Protein AF-A0A358SA10-F1 (afdb_monomer)

Solvent-accessible surface area (backbone atoms only — not comparable to full-atom values): 10968 Å² total; per-residue (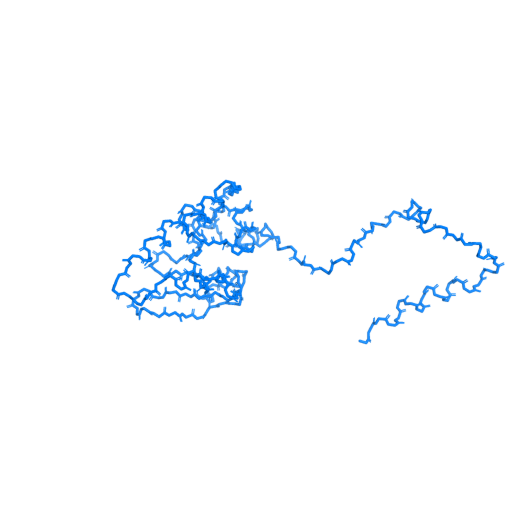Å²): 144,81,75,72,62,70,66,50,66,59,50,68,72,60,72,80,61,98,63,86,82,68,88,73,64,83,67,67,62,57,76,77,42,95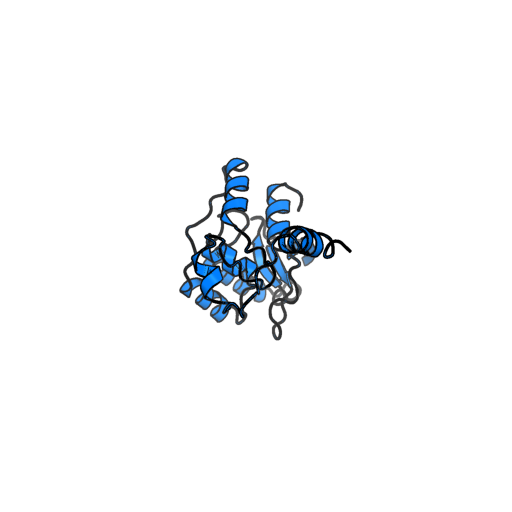,63,80,83,74,75,88,64,79,88,69,78,74,80,58,58,68,60,56,49,51,54,48,42,75,77,35,86,77,58,47,70,33,70,50,44,50,73,65,52,55,52,51,35,25,64,74,71,73,40,71,73,57,66,69,61,47,53,43,26,50,67,24,28,15,22,87,59,49,40,43,26,61,66,50,32,44,54,49,46,63,51,51,54,66,52,80,94,52,77,80,46,68,45,44,49,46,48,28,32,76,84,80,68,34,34,31,20,32,44,33,41,94,86,75,27,65,75,55,58,39,27,29,35,38,39,70,90,78,69,42,79,42,84,74,25,72,26,69,66,52,38,54,54,31,46,79,65,72,72,101

Radius of gyration: 24.06 Å; Cα contacts (8 Å, |Δi|>4): 223; chains: 1; bounding box: 41×67×57 Å

Structure (mmCIF, N/CA/C/O backbone):
data_AF-A0A358SA10-F1
#
_entry.id   AF-A0A358SA10-F1
#
loop_
_atom_site.group_PDB
_atom_site.id
_atom_site.type_symbol
_atom_site.label_atom_id
_atom_site.label_alt_id
_atom_site.label_comp_id
_atom_site.label_asym_id
_atom_site.label_entity_id
_atom_site.label_seq_id
_atom_site.pdbx_PDB_ins_code
_atom_site.Cartn_x
_atom_site.Cartn_y
_atom_site.Cartn_z
_atom_site.occupancy
_atom_site.B_iso_or_equiv
_atom_site.auth_seq_id
_atom_site.auth_comp_id
_atom_site.auth_asym_id
_atom_site.auth_atom_id
_atom_site.pdbx_PDB_model_num
ATOM 1 N N . MET A 1 1 ? -1.238 -39.639 2.908 1.00 49.22 1 MET A N 1
ATOM 2 C CA . MET A 1 1 ? -0.996 -41.043 3.312 1.00 49.22 1 MET A CA 1
ATOM 3 C C . MET A 1 1 ? 0.361 -41.170 4.017 1.00 49.22 1 MET A C 1
ATOM 5 O O . MET A 1 1 ? 1.199 -41.955 3.605 1.00 49.22 1 MET A O 1
ATOM 9 N N . LEU A 1 2 ? 0.584 -40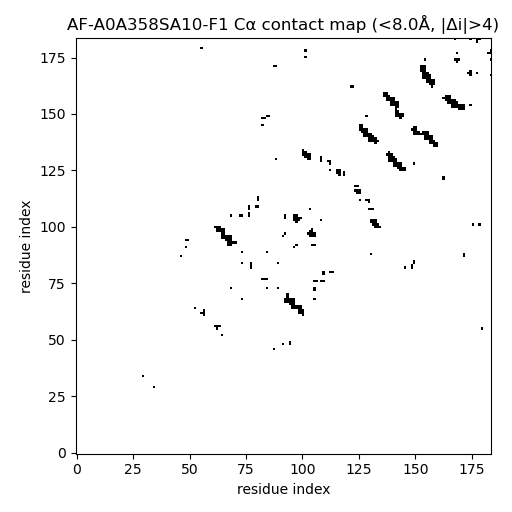.371 5.072 1.00 36.84 2 LEU A N 1
ATOM 10 C CA . LEU A 1 2 ? 1.823 -40.366 5.871 1.00 36.84 2 LEU A CA 1
ATOM 11 C C . LEU A 1 2 ? 1.536 -40.130 7.375 1.00 36.84 2 LEU A C 1
ATOM 13 O O . LEU A 1 2 ? 2.407 -39.706 8.119 1.00 36.84 2 LEU A O 1
ATOM 17 N N . ILE A 1 3 ? 0.298 -40.393 7.819 1.00 35.62 3 ILE A N 1
ATOM 18 C CA . ILE A 1 3 ? -0.155 -40.217 9.217 1.00 35.62 3 ILE A CA 1
ATOM 19 C C . ILE A 1 3 ? -0.130 -41.555 9.993 1.00 35.62 3 ILE A C 1
ATOM 21 O O . ILE A 1 3 ? -0.227 -41.573 11.214 1.00 35.62 3 ILE A O 1
ATOM 25 N N . CYS A 1 4 ? 0.097 -42.694 9.329 1.00 37.91 4 CYS A N 1
ATOM 26 C CA . CYS A 1 4 ? 0.074 -44.003 9.996 1.00 37.91 4 CYS A CA 1
ATOM 27 C C . CYS A 1 4 ? 1.407 -44.471 10.608 1.00 37.91 4 CYS A C 1
ATOM 29 O O . CYS A 1 4 ? 1.385 -45.466 11.322 1.00 37.91 4 CYS A O 1
ATOM 31 N N . LEU A 1 5 ? 2.550 -43.802 10.393 1.00 34.28 5 LEU A N 1
ATOM 32 C CA . LEU A 1 5 ? 3.829 -44.291 10.948 1.00 34.28 5 LEU A CA 1
ATOM 33 C C . LEU A 1 5 ? 4.121 -43.830 12.388 1.00 34.28 5 LEU A C 1
ATOM 35 O O . LEU A 1 5 ? 4.689 -44.603 13.157 1.00 34.28 5 LEU A O 1
ATOM 39 N N . LEU A 1 6 ? 3.692 -42.633 12.807 1.00 39.53 6 LEU A N 1
ATOM 40 C CA . LEU A 1 6 ? 3.970 -42.153 14.172 1.00 39.53 6 LEU A CA 1
ATOM 41 C C . LEU A 1 6 ? 3.135 -42.859 15.255 1.00 39.53 6 LEU A C 1
ATOM 43 O O . LEU A 1 6 ? 3.607 -43.015 16.378 1.00 39.53 6 LEU A O 1
ATOM 47 N N . ALA A 1 7 ? 1.940 -43.354 14.919 1.00 40.78 7 ALA A N 1
ATOM 48 C CA . ALA A 1 7 ? 1.105 -44.110 15.857 1.00 40.78 7 ALA A CA 1
ATOM 49 C C . ALA A 1 7 ? 1.665 -45.515 16.167 1.00 40.78 7 ALA A C 1
ATOM 51 O O . ALA A 1 7 ? 1.416 -46.054 17.242 1.00 40.78 7 ALA A O 1
ATOM 52 N N . ILE A 1 8 ? 2.452 -46.101 15.257 1.00 39.62 8 ILE A N 1
ATOM 53 C CA . ILE A 1 8 ? 3.004 -47.456 15.419 1.00 39.62 8 ILE A CA 1
ATOM 54 C C . ILE A 1 8 ? 4.252 -47.438 16.318 1.00 39.62 8 ILE A C 1
ATOM 56 O O . ILE A 1 8 ? 4.395 -48.301 17.182 1.00 39.62 8 ILE A O 1
ATOM 60 N N . MET A 1 9 ? 5.103 -46.409 16.212 1.00 37.81 9 MET A N 1
ATOM 61 C CA . MET A 1 9 ? 6.344 -46.321 17.005 1.00 37.81 9 MET A CA 1
ATOM 62 C C . MET A 1 9 ? 6.118 -46.079 18.505 1.00 37.81 9 MET A C 1
ATOM 64 O O . MET A 1 9 ? 6.978 -46.416 19.319 1.00 37.81 9 MET A O 1
ATOM 68 N N . VAL A 1 10 ? 4.972 -45.509 18.889 1.00 45.28 10 VAL A N 1
ATOM 69 C CA . VAL A 1 10 ? 4.607 -45.340 20.305 1.00 45.28 10 VAL A CA 1
ATOM 70 C C . VAL A 1 10 ? 4.045 -46.643 20.882 1.00 45.28 10 VAL A C 1
ATOM 72 O O . VAL A 1 10 ? 4.263 -46.936 22.055 1.00 45.28 10 VAL A O 1
ATOM 75 N N . ASN A 1 11 ? 3.394 -47.468 20.057 1.00 42.06 11 ASN A N 1
ATOM 76 C CA . ASN A 1 11 ? 2.745 -48.689 20.525 1.00 42.06 11 ASN A CA 1
ATOM 77 C C . ASN A 1 11 ? 3.740 -49.843 20.761 1.00 42.06 11 ASN A C 1
ATOM 79 O O . ASN A 1 11 ? 3.615 -50.562 21.746 1.00 42.06 11 ASN A O 1
ATOM 83 N N . GLU A 1 12 ? 4.788 -49.989 19.941 1.00 37.44 12 GLU A N 1
ATOM 84 C CA . GLU A 1 12 ? 5.791 -51.056 20.146 1.00 37.44 12 GLU A CA 1
ATOM 85 C C . GLU A 1 12 ? 6.615 -50.880 21.430 1.00 37.44 12 GLU A C 1
ATOM 87 O O . GLU A 1 12 ? 7.050 -51.860 22.034 1.00 37.44 12 GLU A O 1
ATOM 92 N N . LYS A 1 13 ? 6.803 -49.639 21.895 1.00 42.34 13 LYS A N 1
ATOM 93 C CA . LYS A 1 13 ? 7.590 -49.363 23.105 1.00 42.34 13 LYS A CA 1
ATOM 94 C C . LYS A 1 13 ? 6.795 -49.544 24.404 1.00 42.34 13 LYS A C 1
ATOM 96 O O . LYS A 1 13 ? 7.404 -49.686 25.459 1.00 42.34 13 LYS A O 1
ATOM 101 N N . LEU A 1 14 ? 5.461 -49.558 24.326 1.00 42.78 14 LEU A N 1
ATOM 102 C CA . LEU A 1 14 ? 4.556 -49.670 25.476 1.00 42.78 14 LEU A CA 1
ATOM 103 C C . LEU A 1 14 ? 4.046 -51.102 25.726 1.00 42.78 14 LEU A C 1
ATOM 105 O O . LEU A 1 14 ? 3.505 -51.366 26.793 1.00 42.78 14 LEU A O 1
ATOM 109 N N . ILE A 1 15 ? 4.256 -52.041 24.795 1.00 41.69 15 ILE A N 1
ATOM 110 C CA . ILE A 1 15 ? 3.801 -53.440 24.933 1.00 41.69 15 ILE A CA 1
ATOM 111 C C . ILE A 1 15 ? 4.741 -54.299 25.811 1.00 41.69 15 ILE A C 1
ATOM 113 O O . ILE A 1 15 ? 4.336 -55.354 26.289 1.00 41.69 15 ILE A O 1
ATOM 117 N N . ASN A 1 16 ? 5.971 -53.854 26.095 1.00 43.09 16 ASN A N 1
ATOM 118 C CA . ASN A 1 16 ? 6.971 -54.682 26.790 1.00 43.09 16 ASN A CA 1
ATOM 119 C C . ASN A 1 16 ? 7.036 -54.543 28.321 1.00 43.09 16 ASN A C 1
ATOM 121 O O . ASN A 1 16 ? 7.838 -55.245 28.933 1.00 43.09 16 ASN A O 1
ATOM 125 N N . ASP A 1 17 ? 6.214 -53.706 28.958 1.00 40.16 17 ASP A N 1
ATOM 126 C CA . ASP A 1 17 ? 6.240 -53.546 30.419 1.00 40.16 17 ASP A CA 1
ATOM 127 C C . ASP A 1 17 ? 4.837 -53.797 31.006 1.00 40.16 17 ASP A C 1
ATOM 129 O O . ASP A 1 17 ? 3.985 -52.915 31.070 1.00 40.16 17 ASP A O 1
ATOM 133 N N . ASN A 1 18 ? 4.588 -55.053 31.402 1.00 41.00 18 ASN A N 1
ATOM 134 C CA . ASN A 1 18 ? 3.360 -55.543 32.045 1.00 41.00 18 ASN A CA 1
ATOM 135 C C . ASN A 1 18 ? 3.149 -54.910 33.434 1.00 41.00 18 ASN A C 1
ATOM 137 O O . ASN A 1 18 ? 3.347 -55.555 34.46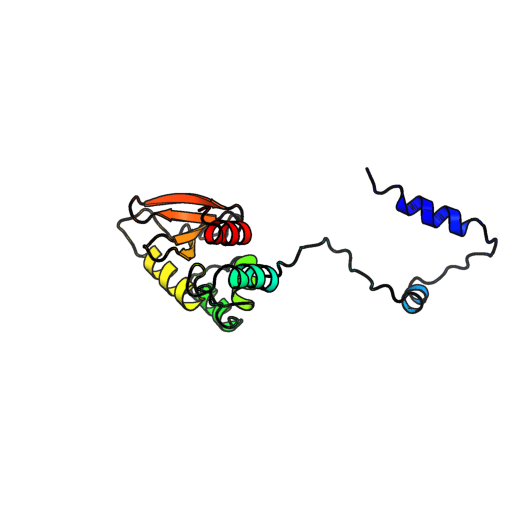6 1.00 41.00 18 ASN A O 1
ATOM 141 N N . ARG A 1 19 ? 2.725 -53.647 33.487 1.00 40.19 19 ARG A N 1
ATOM 142 C CA . ARG A 1 19 ? 2.180 -53.036 34.704 1.00 40.19 19 ARG A CA 1
ATOM 143 C C . ARG A 1 19 ? 0.856 -52.360 34.389 1.00 40.19 19 ARG A C 1
ATOM 145 O O . ARG A 1 19 ? 0.766 -51.546 33.479 1.00 40.19 19 ARG A O 1
ATOM 152 N N . GLU A 1 20 ? -0.168 -52.762 35.140 1.00 38.53 20 GLU A N 1
ATOM 153 C CA . GLU A 1 20 ? -1.545 -52.279 35.057 1.00 38.53 20 GLU A CA 1
ATOM 154 C C . GLU A 1 20 ? -1.596 -50.758 34.878 1.00 38.53 20 GLU A C 1
ATOM 156 O O . GLU A 1 20 ? -1.211 -49.994 35.767 1.00 38.53 20 GLU A O 1
ATOM 161 N N . ILE A 1 21 ? -2.092 -50.313 33.723 1.00 40.50 21 ILE A N 1
ATOM 162 C CA . ILE A 1 21 ? -2.342 -48.898 33.465 1.00 40.50 21 ILE A CA 1
ATOM 163 C C . ILE A 1 21 ? -3.604 -48.530 34.246 1.00 40.50 21 ILE A C 1
ATOM 165 O O . ILE A 1 21 ? -4.724 -48.618 33.742 1.00 40.50 21 ILE A O 1
ATOM 169 N N . LYS A 1 22 ? -3.431 -48.145 35.514 1.00 40.62 22 LYS A N 1
ATOM 170 C CA . LYS A 1 22 ? -4.447 -47.362 36.218 1.00 40.62 22 LYS A CA 1
ATOM 171 C C . LYS A 1 22 ? -4.649 -46.077 35.429 1.00 40.62 22 LYS A C 1
ATOM 173 O O . LYS A 1 22 ? -3.686 -45.472 34.979 1.00 40.62 22 LYS A O 1
ATOM 178 N N . GLN A 1 23 ? -5.908 -45.721 35.226 1.00 39.16 23 GLN A N 1
ATOM 179 C CA . GLN A 1 23 ? -6.353 -44.542 34.499 1.00 39.16 23 GLN A CA 1
ATOM 180 C C . GLN A 1 23 ? -5.546 -43.305 34.920 1.00 39.16 23 GLN A C 1
ATOM 182 O O . GLN A 1 23 ? -5.729 -42.785 36.016 1.00 39.16 23 GLN A O 1
ATOM 187 N N . PHE A 1 24 ? -4.606 -42.891 34.069 1.00 39.62 24 PHE A N 1
ATOM 188 C CA . PHE A 1 24 ? -3.775 -41.717 34.301 1.00 39.62 24 PHE A CA 1
ATOM 189 C C . PHE A 1 24 ? -4.557 -40.481 33.864 1.00 39.62 24 PHE A C 1
ATOM 191 O O . PHE A 1 24 ? -4.951 -40.365 32.700 1.00 39.62 24 PHE A O 1
ATOM 198 N N . ASP A 1 25 ? -4.791 -39.565 34.802 1.00 40.31 25 ASP A N 1
ATOM 199 C CA . ASP A 1 25 ? -5.402 -38.278 34.506 1.00 40.31 25 ASP A CA 1
ATOM 200 C C . ASP A 1 25 ? -4.475 -37.460 33.602 1.00 40.31 25 ASP A C 1
ATOM 202 O O . ASP A 1 25 ? -3.290 -37.258 33.874 1.00 40.31 25 ASP A O 1
ATOM 206 N N . LYS A 1 26 ? -5.044 -36.971 32.496 1.00 42.66 26 LYS A N 1
ATOM 207 C CA . LYS A 1 26 ? -4.357 -36.295 31.380 1.00 42.66 26 LYS A CA 1
ATOM 208 C C . LYS A 1 26 ? -3.514 -35.079 31.804 1.00 42.66 26 LYS A C 1
ATOM 210 O O . LYS A 1 26 ? -2.667 -34.636 31.034 1.00 42.66 26 LYS A O 1
ATOM 215 N N . PHE A 1 27 ? -3.741 -34.543 33.003 1.00 36.97 27 PHE A N 1
ATOM 216 C CA . PHE A 1 27 ? -3.054 -33.367 33.531 1.00 36.97 27 PHE A CA 1
ATOM 217 C C . PHE A 1 27 ? -1.679 -33.668 34.150 1.00 36.97 27 PHE A C 1
ATOM 219 O O . PHE A 1 27 ? -0.777 -32.851 33.986 1.00 36.97 27 PHE A O 1
ATOM 226 N N . GLU A 1 28 ? -1.458 -34.830 34.777 1.00 35.91 28 GLU A N 1
ATOM 227 C CA . GLU A 1 28 ? -0.170 -35.116 35.445 1.00 35.91 28 GLU A CA 1
ATOM 228 C C . GLU A 1 28 ? 0.976 -35.404 34.459 1.00 35.91 28 GLU A C 1
ATOM 230 O O . GLU A 1 28 ? 2.142 -35.152 34.763 1.00 35.91 28 GLU A O 1
ATOM 235 N N . PHE A 1 29 ? 0.674 -35.861 33.238 1.00 37.66 29 PHE A N 1
ATOM 236 C CA . PHE A 1 29 ? 1.706 -36.120 32.223 1.00 37.66 29 PHE A CA 1
ATOM 237 C C . PHE A 1 29 ? 2.273 -34.831 31.600 1.00 37.66 29 PHE A C 1
ATOM 239 O O . PHE A 1 29 ? 3.395 -34.818 31.089 1.00 37.66 29 PHE A O 1
ATOM 246 N N . ILE A 1 30 ? 1.511 -33.733 31.655 1.00 39.59 30 ILE A N 1
ATOM 247 C CA . ILE A 1 30 ? 1.883 -32.450 31.047 1.00 39.59 30 ILE A CA 1
ATOM 248 C C . ILE A 1 30 ? 2.986 -31.752 31.860 1.00 39.59 30 ILE A C 1
ATOM 250 O O . ILE A 1 30 ? 3.827 -31.079 31.271 1.00 39.59 30 ILE A O 1
ATOM 254 N N . GLU A 1 31 ? 3.068 -31.956 33.180 1.00 40.19 31 GLU A N 1
ATOM 255 C CA . GLU A 1 31 ? 4.124 -31.328 33.994 1.00 40.19 31 GLU A CA 1
ATOM 256 C C . GLU A 1 31 ? 5.483 -32.045 33.927 1.00 40.19 31 GLU A C 1
ATOM 258 O O . GLU A 1 31 ? 6.523 -31.403 34.089 1.00 40.19 31 GLU A O 1
ATOM 263 N N . GLN A 1 32 ? 5.523 -33.354 33.649 1.00 40.25 32 GLN A N 1
ATOM 264 C CA . GLN A 1 32 ? 6.794 -34.096 33.586 1.00 40.25 32 GLN A CA 1
ATOM 265 C C . GLN A 1 32 ? 7.481 -34.032 32.220 1.00 40.25 32 GLN A C 1
ATOM 267 O O . GLN A 1 32 ? 8.696 -34.219 32.121 1.00 40.25 32 GLN A O 1
ATOM 272 N N . CYS A 1 33 ? 6.741 -33.714 31.162 1.00 37.66 33 CYS A N 1
ATOM 273 C CA . CYS A 1 33 ? 7.302 -33.488 29.842 1.00 37.66 33 CYS A CA 1
ATOM 274 C C . CYS A 1 33 ? 7.401 -31.982 29.590 1.00 37.66 33 CYS A C 1
ATOM 276 O O . CYS A 1 33 ? 6.407 -31.332 29.296 1.00 37.66 33 CYS A O 1
ATOM 278 N N . LYS A 1 34 ? 8.621 -31.425 29.607 1.00 41.91 34 LYS A N 1
ATOM 279 C CA . LYS A 1 34 ? 8.937 -30.060 29.124 1.00 41.91 34 LYS A CA 1
ATOM 280 C C . LYS A 1 34 ? 8.723 -29.892 27.604 1.00 41.91 34 LYS A C 1
ATOM 282 O O . LYS A 1 34 ? 9.503 -29.223 26.930 1.00 41.91 34 LYS A O 1
ATOM 287 N N . CYS A 1 35 ? 7.704 -30.522 27.032 1.00 37.53 35 CYS A N 1
ATOM 288 C CA . CYS A 1 35 ? 7.303 -30.328 25.652 1.00 37.53 35 CYS A CA 1
ATOM 289 C C . CYS A 1 35 ? 6.210 -29.265 25.647 1.00 37.53 35 CYS A C 1
ATOM 291 O O . CYS A 1 35 ? 5.139 -29.468 26.214 1.00 37.53 35 CYS A O 1
ATOM 293 N N . LYS A 1 36 ? 6.507 -28.116 25.030 1.00 37.94 36 LYS A N 1
ATOM 294 C CA . LYS A 1 36 ? 5.518 -27.076 24.737 1.00 37.94 36 LYS A CA 1
ATOM 295 C C . LYS A 1 36 ? 4.287 -27.750 24.131 1.00 37.94 36 LYS A C 1
ATOM 297 O O . LYS A 1 36 ? 4.408 -28.418 23.107 1.00 37.94 36 LYS A O 1
ATOM 302 N N . VAL A 1 37 ? 3.130 -27.586 24.763 1.00 35.25 37 VAL A N 1
ATOM 303 C CA . VAL A 1 37 ? 1.848 -27.890 24.130 1.00 35.25 37 VAL A CA 1
ATOM 304 C C . VAL A 1 37 ? 1.722 -26.902 22.977 1.00 35.25 37 VAL A C 1
ATOM 306 O O . VAL A 1 37 ? 1.466 -25.720 23.187 1.00 35.25 37 VAL A O 1
ATOM 309 N N . ILE A 1 38 ? 2.032 -27.371 21.773 1.00 34.34 38 ILE A N 1
ATOM 310 C CA . ILE A 1 38 ? 1.769 -26.644 20.538 1.00 34.34 38 ILE A CA 1
ATOM 311 C C . ILE A 1 38 ? 0.262 -26.783 20.337 1.00 34.34 38 ILE A C 1
ATOM 313 O O . ILE A 1 38 ? -0.241 -27.895 20.169 1.00 34.34 38 ILE A O 1
ATOM 317 N N . ASP A 1 39 ? -0.459 -25.676 20.477 1.00 35.59 39 ASP A N 1
ATOM 318 C CA . ASP A 1 39 ? -1.889 -25.616 20.203 1.00 35.59 39 ASP A CA 1
ATOM 319 C C . ASP A 1 39 ? -2.090 -25.916 18.711 1.00 35.59 39 ASP A C 1
ATOM 321 O O . ASP A 1 39 ? -1.674 -25.144 17.851 1.00 35.59 39 ASP A O 1
ATOM 325 N N . ILE A 1 40 ? -2.661 -27.080 18.394 1.00 36.12 40 ILE A N 1
ATOM 326 C CA . ILE A 1 40 ? -2.968 -27.490 17.019 1.00 36.12 40 ILE A CA 1
ATOM 327 C C . ILE A 1 40 ? -4.288 -26.816 16.624 1.00 36.12 40 ILE A C 1
ATOM 329 O O . ILE A 1 40 ? -5.333 -27.453 16.492 1.00 36.12 40 ILE A O 1
ATOM 333 N N . LYS A 1 41 ? -4.240 -25.498 16.442 1.00 37.94 41 LYS A N 1
ATOM 334 C CA . LYS A 1 41 ? -5.094 -24.796 15.485 1.00 37.94 41 LYS A CA 1
ATOM 335 C C . LYS A 1 41 ? -4.183 -24.452 14.320 1.00 37.94 41 LYS A C 1
ATOM 337 O O . LYS A 1 41 ? -3.143 -23.850 14.540 1.00 37.94 41 LYS A O 1
ATOM 342 N N . GLY A 1 42 ? -4.547 -24.958 13.141 1.00 33.66 42 GLY A N 1
ATOM 343 C CA . GLY A 1 42 ? -3.687 -25.078 11.964 1.00 33.66 42 GLY A CA 1
ATOM 344 C C . GLY A 1 42 ? -2.744 -23.903 11.755 1.00 33.66 42 GLY A C 1
ATOM 345 O O . GLY A 1 42 ? -3.165 -22.756 11.867 1.00 33.66 42 GLY A O 1
ATOM 346 N N . ASP A 1 43 ? -1.492 -24.235 11.455 1.00 35.72 43 ASP A N 1
ATOM 347 C CA . ASP A 1 43 ? -0.398 -23.311 11.192 1.00 35.72 43 ASP A CA 1
ATOM 348 C C . ASP A 1 43 ? -0.816 -22.235 10.172 1.00 35.72 43 ASP A C 1
ATOM 350 O O . ASP A 1 43 ? -0.651 -22.402 8.963 1.00 35.72 43 ASP A O 1
ATOM 354 N N . SER A 1 44 ? -1.356 -21.107 10.643 1.00 41.50 44 SER A N 1
ATOM 355 C CA . SER A 1 44 ? -1.220 -19.857 9.915 1.00 41.50 44 SER A CA 1
ATOM 356 C C . SER A 1 44 ? 0.224 -19.449 10.141 1.00 41.50 44 SER A C 1
ATOM 358 O O . SER A 1 44 ? 0.596 -19.065 11.251 1.00 41.50 44 SER A O 1
ATOM 360 N N . TYR A 1 45 ? 1.058 -19.607 9.117 1.00 50.53 45 TYR A N 1
ATOM 361 C CA . TYR A 1 45 ? 2.346 -18.932 9.062 1.00 50.53 45 TYR A CA 1
ATOM 362 C C . TYR A 1 45 ? 2.057 -17.440 9.278 1.00 50.53 45 TYR A C 1
ATOM 364 O O . TYR A 1 45 ? 1.590 -16.767 8.365 1.00 50.53 45 TYR A O 1
ATOM 372 N N . MET A 1 46 ? 2.230 -16.948 10.507 1.00 54.34 46 MET A N 1
ATOM 373 C CA . MET A 1 46 ? 2.243 -15.513 10.764 1.00 54.34 46 MET A CA 1
ATOM 374 C C . MET A 1 46 ? 3.435 -15.001 9.967 1.00 54.34 46 MET A C 1
ATOM 376 O O . MET A 1 46 ? 4.561 -15.458 10.193 1.00 54.34 46 MET A O 1
ATOM 380 N N . MET A 1 47 ? 3.173 -14.167 8.964 1.00 67.19 47 MET A N 1
ATOM 381 C CA . MET A 1 47 ? 4.237 -13.638 8.132 1.00 67.19 47 MET A CA 1
ATOM 382 C C . MET A 1 47 ? 5.143 -12.795 9.015 1.00 67.19 47 MET A C 1
ATOM 384 O O . MET A 1 47 ? 4.692 -11.843 9.641 1.00 67.19 47 MET A O 1
ATOM 388 N N . ASP A 1 48 ? 6.423 -13.143 9.074 1.00 84.94 48 ASP A N 1
ATOM 389 C CA . ASP A 1 48 ? 7.394 -12.319 9.780 1.00 84.94 48 ASP A CA 1
ATOM 390 C C . ASP A 1 48 ? 7.954 -11.287 8.794 1.00 84.94 48 ASP A C 1
ATOM 392 O O . ASP A 1 48 ? 8.945 -11.533 8.091 1.00 84.94 48 ASP A O 1
ATOM 396 N N . TRP A 1 49 ? 7.294 -10.128 8.714 1.00 91.62 49 TRP A N 1
ATOM 397 C CA . TRP A 1 49 ? 7.727 -9.032 7.846 1.00 91.62 49 TRP A CA 1
ATOM 398 C C . TRP A 1 49 ? 9.145 -8.565 8.180 1.00 91.62 49 TRP A C 1
ATOM 400 O O . TRP A 1 49 ? 9.874 -8.142 7.278 1.00 91.62 49 TRP A O 1
ATOM 410 N N . HIS A 1 50 ? 9.603 -8.721 9.429 1.00 88.00 50 HIS A N 1
ATOM 411 C CA . HIS A 1 50 ? 10.978 -8.401 9.800 1.00 88.00 50 HIS A CA 1
ATOM 412 C C . HIS A 1 50 ? 12.003 -9.323 9.139 1.00 88.00 50 HIS A C 1
ATOM 414 O O . HIS A 1 50 ? 13.115 -8.871 8.861 1.00 88.00 50 HIS A O 1
ATOM 420 N N . VAL A 1 51 ? 11.683 -10.596 8.886 1.00 91.25 51 VAL A N 1
ATOM 421 C CA . VAL A 1 51 ? 12.584 -11.503 8.152 1.00 91.25 51 VAL A CA 1
ATOM 422 C C . VAL A 1 51 ? 12.709 -11.056 6.700 1.00 91.25 51 VAL A C 1
ATOM 424 O O . VAL A 1 51 ? 13.830 -10.891 6.213 1.00 91.25 51 VAL A O 1
ATOM 427 N N . ILE A 1 52 ? 11.578 -10.786 6.042 1.00 91.94 52 ILE A N 1
ATOM 428 C CA . ILE A 1 52 ? 11.539 -10.342 4.643 1.00 91.94 52 ILE A CA 1
ATOM 429 C C . ILE A 1 52 ? 12.295 -9.020 4.487 1.00 91.94 52 ILE A C 1
ATOM 431 O O . ILE A 1 52 ? 13.236 -8.928 3.700 1.00 91.94 52 ILE A O 1
ATOM 435 N N . TYR A 1 53 ? 11.961 -8.003 5.285 1.00 93.06 53 TYR A N 1
ATOM 436 C CA . TYR A 1 53 ? 12.596 -6.692 5.157 1.00 93.06 53 TYR A CA 1
ATOM 437 C C . TYR A 1 53 ? 14.058 -6.681 5.601 1.00 93.06 53 TYR A C 1
ATOM 439 O O . TYR A 1 53 ? 14.842 -5.895 5.072 1.00 93.06 53 TYR A O 1
ATOM 447 N N . ARG A 1 54 ? 14.486 -7.571 6.503 1.00 92.56 54 ARG A N 1
ATOM 448 C CA . ARG A 1 54 ? 15.915 -7.748 6.809 1.00 92.56 54 ARG A CA 1
ATOM 449 C C . ARG A 1 54 ? 16.684 -8.279 5.605 1.00 92.56 54 ARG A C 1
ATOM 451 O O . ARG A 1 54 ? 17.783 -7.804 5.333 1.00 92.56 54 ARG A O 1
ATOM 458 N N . GLU A 1 55 ? 16.120 -9.245 4.884 1.00 93.94 55 GLU A N 1
ATOM 459 C CA . GLU A 1 55 ? 16.727 -9.736 3.648 1.00 93.94 55 GLU A CA 1
ATOM 460 C C . GL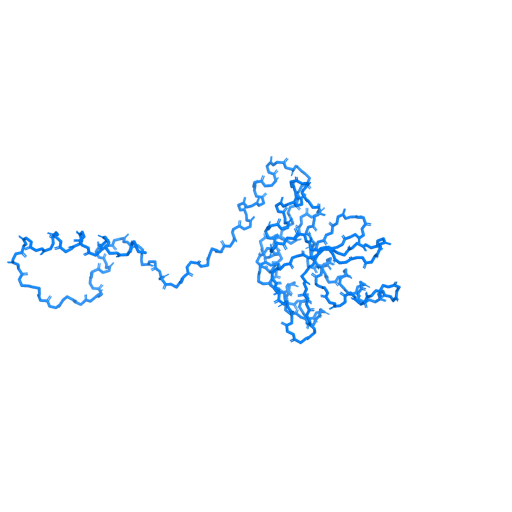U A 1 55 ? 16.788 -8.622 2.595 1.00 93.94 55 GLU A C 1
ATOM 462 O O . GLU A 1 55 ? 17.857 -8.351 2.045 1.00 93.94 55 GLU A O 1
ATOM 467 N N . LEU A 1 56 ? 15.676 -7.922 2.370 1.00 94.12 56 LEU A N 1
ATOM 468 C CA . LEU A 1 56 ? 15.585 -6.854 1.376 1.00 94.12 56 LEU A CA 1
ATOM 469 C C . LEU A 1 56 ? 16.551 -5.701 1.674 1.00 94.12 56 LEU A C 1
ATOM 471 O O . LEU A 1 56 ? 17.331 -5.313 0.810 1.00 94.12 56 LEU A O 1
ATOM 475 N N . THR A 1 57 ? 16.581 -5.200 2.909 1.00 94.19 57 THR A N 1
ATOM 476 C CA . THR A 1 57 ? 17.491 -4.113 3.321 1.00 94.19 57 THR A CA 1
ATOM 477 C C . THR A 1 57 ? 18.968 -4.514 3.274 1.00 94.19 57 THR A C 1
ATOM 479 O O . THR A 1 57 ? 19.827 -3.650 3.101 1.00 94.19 57 THR A O 1
ATOM 482 N N . SER A 1 58 ? 19.290 -5.813 3.361 1.00 94.88 58 SER A N 1
ATOM 483 C CA . SER A 1 58 ? 20.662 -6.302 3.156 1.00 94.88 58 SER A CA 1
ATOM 484 C C . SER A 1 58 ? 21.115 -6.247 1.691 1.00 94.88 58 SER A C 1
ATOM 486 O O . SER A 1 58 ? 22.309 -6.112 1.425 1.00 94.88 58 SER A O 1
ATOM 488 N N . LYS A 1 59 ? 20.167 -6.327 0.748 1.00 95.38 59 LYS A N 1
ATOM 489 C CA . LYS A 1 59 ? 20.400 -6.294 -0.705 1.00 95.38 59 LYS A CA 1
ATOM 490 C C . LYS A 1 59 ? 20.238 -4.891 -1.296 1.00 95.38 59 LYS A C 1
ATOM 492 O O . LYS A 1 59 ? 20.954 -4.531 -2.227 1.00 95.38 59 LYS A O 1
ATOM 497 N N . HIS A 1 60 ? 19.335 -4.089 -0.735 1.00 93.50 60 HIS A N 1
ATOM 498 C CA . HIS A 1 60 ? 18.921 -2.793 -1.265 1.00 93.50 60 HIS A CA 1
ATOM 499 C C . HIS A 1 60 ? 19.053 -1.709 -0.190 1.00 93.50 60 HIS A C 1
ATOM 501 O O . HIS A 1 60 ? 18.211 -1.559 0.695 1.00 93.50 60 HIS A O 1
ATOM 507 N N . ASN A 1 61 ? 20.113 -0.907 -0.289 1.00 93.19 61 ASN A N 1
ATOM 508 C CA . ASN A 1 61 ? 20.438 0.136 0.693 1.00 93.19 61 ASN A CA 1
ATOM 509 C C . ASN A 1 61 ? 19.472 1.340 0.697 1.00 93.19 61 ASN A C 1
ATOM 511 O O . ASN A 1 61 ? 19.552 2.191 1.585 1.00 93.19 61 ASN A O 1
ATOM 515 N N . TYR A 1 62 ? 18.599 1.444 -0.306 1.00 91.31 62 TYR A N 1
ATOM 516 C CA . TYR A 1 62 ? 17.623 2.521 -0.441 1.00 91.31 62 TYR A CA 1
ATOM 517 C C . TYR A 1 62 ? 16.293 2.223 0.263 1.00 91.31 62 TYR A C 1
ATOM 519 O O . TYR A 1 62 ? 15.542 3.161 0.522 1.00 91.31 62 TYR A O 1
ATOM 527 N N . ILE A 1 63 ? 16.020 0.962 0.619 1.00 93.81 63 ILE A N 1
ATOM 528 C CA . ILE A 1 63 ? 14.823 0.578 1.374 1.00 93.81 63 ILE A CA 1
ATOM 529 C C . ILE A 1 63 ? 14.979 1.075 2.811 1.00 93.81 63 ILE A C 1
ATOM 531 O O . ILE A 1 63 ? 15.934 0.713 3.502 1.00 93.81 63 ILE A O 1
ATOM 535 N N . LYS A 1 64 ? 14.043 1.911 3.270 1.00 93.06 64 LYS A N 1
ATOM 536 C CA . LYS A 1 64 ? 14.093 2.528 4.601 1.00 93.06 64 LYS A CA 1
ATOM 537 C C . LYS A 1 64 ? 12.750 2.351 5.305 1.00 93.06 64 LYS A C 1
ATOM 539 O O . LYS A 1 64 ? 11.933 3.272 5.247 1.00 93.06 64 LYS A O 1
ATOM 544 N N . PRO A 1 65 ? 12.527 1.198 5.968 1.00 95.69 65 PRO A N 1
ATOM 545 C CA . PRO A 1 65 ? 11.322 0.962 6.752 1.00 95.69 65 PRO A CA 1
ATOM 546 C C . PRO A 1 65 ? 11.132 2.060 7.796 1.00 95.69 65 PRO A C 1
ATOM 548 O O . PRO A 1 65 ? 12.039 2.361 8.578 1.00 95.69 65 PRO A O 1
ATOM 551 N N . ASN A 1 66 ? 9.954 2.665 7.794 1.00 97.31 66 ASN A N 1
ATOM 552 C CA . ASN A 1 66 ? 9.547 3.626 8.803 1.00 97.31 66 ASN A CA 1
ATOM 553 C C . ASN A 1 66 ? 9.224 2.903 10.118 1.00 97.31 66 ASN A C 1
ATOM 555 O O . ASN A 1 66 ? 8.914 1.708 10.107 1.00 97.31 66 ASN A O 1
ATOM 559 N N . PRO A 1 67 ? 9.237 3.615 11.259 1.00 97.06 67 PRO A N 1
ATOM 560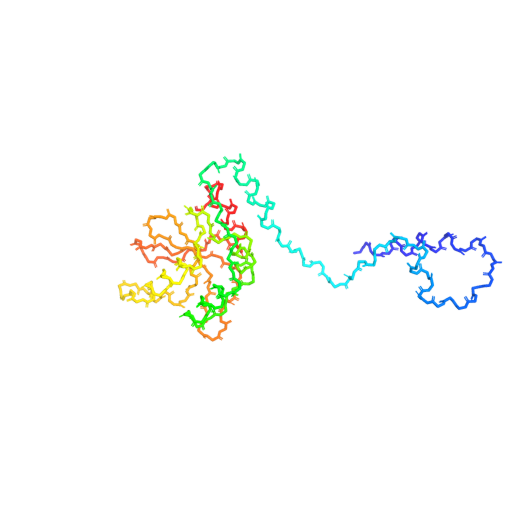 C CA . PRO A 1 67 ? 8.733 3.063 12.509 1.00 97.06 67 PRO A CA 1
ATOM 561 C C . PRO A 1 67 ? 7.313 2.484 12.352 1.00 97.06 67 PRO A C 1
ATOM 563 O O . PRO A 1 67 ? 6.538 3.022 11.555 1.00 97.06 67 PRO A O 1
ATOM 566 N N . PRO A 1 68 ? 6.965 1.434 13.118 1.00 98.31 68 PRO A N 1
ATOM 567 C CA . PRO A 1 68 ? 5.615 0.889 13.232 1.00 98.31 68 PRO A CA 1
ATOM 568 C C . PRO A 1 68 ? 4.496 1.929 13.225 1.00 98.31 68 PRO A C 1
ATOM 570 O O . PRO A 1 68 ? 4.580 2.957 13.907 1.00 98.31 68 PRO A O 1
ATOM 573 N N . ALA A 1 69 ? 3.413 1.634 12.510 1.00 98.44 69 ALA A N 1
ATOM 574 C CA . ALA A 1 69 ? 2.174 2.372 12.670 1.00 98.44 69 ALA A CA 1
ATOM 575 C C . ALA A 1 69 ? 1.566 2.068 14.045 1.00 98.44 69 ALA A C 1
ATOM 577 O O . ALA A 1 69 ? 1.741 1.001 14.627 1.00 98.44 69 ALA A O 1
ATOM 578 N N . THR A 1 70 ? 0.802 3.017 14.565 1.00 98.62 70 THR A N 1
ATOM 579 C CA . THR A 1 70 ? -0.039 2.791 15.739 1.00 98.62 70 THR A CA 1
ATOM 580 C C . THR A 1 70 ? -1.386 2.210 15.322 1.00 98.62 70 THR A C 1
ATOM 582 O O . THR A 1 70 ? -1.921 2.540 14.263 1.00 98.62 70 THR A O 1
ATOM 585 N N . GLU A 1 71 ? -2.016 1.449 16.214 1.00 98.38 71 GLU A N 1
ATOM 586 C CA . GLU A 1 71 ? -3.405 0.988 16.047 1.00 98.38 71 GLU A CA 1
ATOM 587 C C . GLU A 1 71 ? -4.380 2.140 15.752 1.00 98.38 71 GLU A C 1
ATOM 589 O O . GLU A 1 71 ? -5.341 2.000 14.993 1.00 98.38 71 GLU A O 1
ATOM 594 N N . LYS A 1 72 ? -4.112 3.324 16.321 1.00 98.56 72 LYS A N 1
ATOM 595 C CA . LYS A 1 72 ? -4.892 4.528 16.034 1.00 98.56 72 LYS A CA 1
ATOM 596 C C . LYS A 1 72 ? -4.763 4.940 14.565 1.00 98.56 72 LYS A C 1
ATOM 598 O O . LYS A 1 72 ? -5.783 5.222 13.948 1.00 98.56 72 LYS A O 1
ATOM 603 N N . GLN A 1 73 ? -3.551 4.956 14.008 1.00 98.75 73 GLN A N 1
ATOM 604 C CA . GLN A 1 73 ? -3.336 5.278 12.593 1.00 98.75 73 GLN A CA 1
ATOM 605 C C . GLN A 1 73 ? -4.044 4.274 11.679 1.00 98.75 73 GLN A C 1
ATOM 607 O O . GLN A 1 73 ? -4.704 4.694 10.736 1.00 98.75 73 GLN A O 1
ATOM 612 N N . ILE A 1 74 ? -3.999 2.975 11.993 1.00 98.56 74 ILE A N 1
ATOM 613 C CA . ILE A 1 74 ? -4.755 1.951 11.252 1.00 98.56 74 ILE A CA 1
ATOM 614 C C . ILE A 1 74 ? -6.259 2.250 11.283 1.00 98.56 74 ILE A C 1
ATOM 616 O O . ILE A 1 74 ? -6.911 2.297 10.240 1.00 98.56 74 ILE A O 1
ATOM 620 N N . SER A 1 75 ? -6.813 2.498 12.471 1.00 98.06 75 SER A N 1
ATOM 621 C CA . SER A 1 75 ? -8.235 2.817 12.642 1.00 98.06 75 SER A CA 1
ATOM 622 C C . SER A 1 75 ? -8.647 4.089 11.888 1.00 98.06 75 SER A C 1
ATOM 624 O O . SER A 1 75 ? -9.711 4.130 11.267 1.00 98.06 75 SER A O 1
ATOM 626 N N . ASP A 1 76 ? -7.794 5.117 11.893 1.00 98.50 76 ASP A N 1
ATOM 627 C CA . ASP A 1 76 ? -8.032 6.373 11.181 1.00 98.50 76 ASP A CA 1
ATOM 628 C C . ASP A 1 76 ? -8.060 6.166 9.653 1.00 98.50 76 ASP A C 1
ATOM 630 O O . ASP A 1 76 ? -8.930 6.738 8.988 1.00 98.50 76 ASP A O 1
ATOM 634 N N . VAL A 1 77 ? -7.188 5.311 9.099 1.00 97.94 77 VAL A N 1
ATOM 635 C CA . VAL A 1 77 ? -7.212 4.922 7.674 1.00 97.94 77 VAL A CA 1
ATOM 636 C C . VAL A 1 77 ? -8.522 4.216 7.338 1.00 97.94 77 VAL A C 1
ATOM 638 O O . VAL A 1 77 ? -9.239 4.636 6.430 1.00 97.94 77 VAL A O 1
ATOM 641 N N . GLU A 1 78 ? -8.874 3.172 8.096 1.00 95.75 78 GLU A N 1
ATOM 642 C CA . GLU A 1 78 ? -10.087 2.384 7.849 1.00 95.75 78 GLU A CA 1
ATOM 643 C C . GLU A 1 78 ? -11.348 3.260 7.903 1.00 95.75 78 GLU A C 1
ATOM 645 O O . GLU A 1 78 ? -12.237 3.156 7.054 1.00 95.75 78 GLU A O 1
ATOM 650 N N . LYS A 1 79 ? -11.408 4.176 8.878 1.00 96.38 79 LYS A N 1
ATOM 651 C CA . LYS A 1 79 ? -12.503 5.139 9.021 1.00 96.38 79 LYS A CA 1
ATOM 652 C C . LYS A 1 79 ? -12.564 6.116 7.848 1.00 96.38 79 LYS A C 1
ATOM 654 O O . LYS A 1 79 ? -13.657 6.405 7.369 1.00 96.38 79 LYS A O 1
ATOM 659 N N . SER A 1 80 ? -11.420 6.632 7.406 1.00 96.56 80 SER A N 1
ATOM 660 C CA . SER A 1 80 ? -11.347 7.623 6.325 1.00 96.56 80 SER A CA 1
ATOM 661 C C . SER A 1 80 ? -11.723 7.024 4.972 1.00 96.56 80 SER A C 1
ATOM 663 O O . SER A 1 80 ? -12.391 7.676 4.173 1.00 96.56 80 SER A O 1
ATOM 665 N N . LEU A 1 81 ? -11.325 5.775 4.723 1.00 93.56 81 LEU A N 1
ATOM 666 C CA . LEU A 1 81 ? -11.605 5.079 3.468 1.00 93.56 81 LEU A CA 1
ATOM 667 C C . LEU A 1 81 ? -12.958 4.365 3.450 1.00 93.56 81 LEU A C 1
ATOM 669 O O . LEU A 1 81 ? -13.408 3.985 2.367 1.00 93.56 81 LEU A O 1
ATOM 673 N N . GLY A 1 82 ? -13.592 4.196 4.615 1.00 91.75 82 GLY A N 1
ATOM 674 C CA . GLY A 1 82 ? -14.859 3.484 4.766 1.00 91.75 82 GLY A CA 1
ATOM 675 C C . GLY A 1 82 ? -14.741 1.970 4.566 1.00 91.75 82 GLY A C 1
ATOM 676 O O . GLY A 1 82 ? -15.748 1.318 4.308 1.00 91.75 82 GLY A O 1
ATOM 677 N N . CYS A 1 83 ? -13.534 1.404 4.661 1.00 87.94 83 CYS A N 1
ATOM 678 C CA . CYS A 1 83 ? -13.266 -0.018 4.454 1.00 87.94 83 CYS A CA 1
ATOM 679 C C . CYS A 1 83 ? -12.204 -0.535 5.431 1.00 87.94 83 CYS A C 1
ATOM 681 O O . CYS A 1 83 ? -11.300 0.199 5.827 1.00 87.94 83 CYS A O 1
ATOM 683 N N . LYS A 1 84 ? -12.293 -1.814 5.808 1.00 91.25 84 LYS A N 1
ATOM 684 C CA . LYS A 1 84 ? -11.253 -2.477 6.606 1.00 91.25 84 LYS A CA 1
ATOM 685 C C . LYS A 1 84 ? -10.011 -2.737 5.758 1.00 91.25 84 LYS A C 1
ATOM 687 O O . LYS A 1 84 ? -10.140 -3.118 4.596 1.00 91.25 84 LYS A O 1
ATOM 692 N N . LEU A 1 85 ? -8.829 -2.545 6.346 1.00 93.44 85 LEU A N 1
ATOM 693 C CA . LEU A 1 85 ? -7.585 -2.956 5.699 1.00 93.44 85 LEU A CA 1
ATOM 694 C C . LEU A 1 85 ? -7.479 -4.487 5.752 1.00 93.44 85 LEU A C 1
ATOM 696 O O . LEU A 1 85 ? -7.833 -5.066 6.789 1.00 93.44 85 LEU A O 1
ATOM 700 N N . PRO A 1 86 ? -6.997 -5.140 4.679 1.00 92.81 86 PRO A N 1
ATOM 701 C CA . PRO A 1 86 ? -6.677 -6.561 4.728 1.00 92.81 86 PRO A CA 1
ATOM 702 C C . PRO A 1 86 ? -5.603 -6.843 5.789 1.00 92.81 86 PRO A C 1
ATOM 704 O O . PRO A 1 86 ? -4.814 -5.965 6.153 1.00 92.81 86 PRO A O 1
ATOM 707 N N . ASN A 1 87 ? -5.634 -8.058 6.342 1.00 92.44 87 ASN A N 1
ATOM 708 C CA . ASN A 1 87 ? -4.838 -8.409 7.519 1.00 92.44 87 ASN A CA 1
ATOM 709 C C . ASN A 1 87 ? -3.333 -8.350 7.246 1.00 92.44 87 ASN A C 1
ATOM 711 O O . ASN A 1 87 ? -2.608 -7.816 8.072 1.00 92.44 87 ASN A O 1
ATOM 715 N N . ASP A 1 88 ? -2.884 -8.818 6.085 1.00 94.19 88 ASP A N 1
ATOM 716 C CA . ASP A 1 88 ? -1.475 -8.803 5.684 1.00 94.19 88 ASP A CA 1
ATOM 717 C C . ASP A 1 88 ? -0.910 -7.376 5.590 1.00 94.19 88 ASP A C 1
ATOM 719 O O . ASP A 1 88 ? 0.160 -7.094 6.128 1.00 94.19 88 ASP A O 1
ATOM 723 N N . LEU A 1 89 ? -1.661 -6.443 4.996 1.00 96.81 89 LEU A N 1
ATOM 724 C CA . LEU A 1 89 ? -1.297 -5.028 4.951 1.00 96.81 89 LEU A CA 1
ATOM 725 C C . LEU A 1 89 ? -1.294 -4.402 6.350 1.00 96.81 89 LEU A C 1
ATOM 727 O O . LEU A 1 89 ? -0.427 -3.591 6.665 1.00 96.81 89 LEU A O 1
ATOM 731 N N . LYS A 1 90 ? -2.263 -4.755 7.196 1.00 96.19 90 LYS A N 1
ATOM 732 C CA . LYS A 1 90 ? -2.341 -4.253 8.572 1.00 96.19 90 LYS A CA 1
ATOM 733 C C . LYS A 1 90 ? -1.161 -4.725 9.413 1.00 96.19 90 LYS A C 1
ATOM 735 O O . LYS A 1 90 ? -0.550 -3.904 10.087 1.00 96.19 90 LYS A O 1
ATOM 740 N N . GLU A 1 91 ? -0.844 -6.014 9.349 1.00 96.25 91 GLU A N 1
ATOM 741 C CA . GLU A 1 91 ? 0.321 -6.612 10.001 1.00 96.25 91 GLU A CA 1
ATOM 742 C C . GLU A 1 91 ? 1.608 -5.938 9.518 1.00 96.25 91 GLU A C 1
ATOM 744 O O . GLU A 1 91 ? 2.395 -5.480 10.343 1.00 96.25 91 GLU A O 1
ATOM 749 N N . LEU A 1 92 ? 1.768 -5.751 8.201 1.00 97.44 92 LEU A N 1
ATOM 750 C CA . LEU A 1 92 ? 2.929 -5.059 7.641 1.00 97.44 92 LEU A CA 1
ATOM 751 C C . LEU A 1 92 ? 3.063 -3.635 8.186 1.00 97.44 92 LEU A C 1
ATOM 753 O O . LEU A 1 92 ? 4.144 -3.243 8.608 1.00 97.44 92 LEU A O 1
ATOM 757 N N . LEU A 1 93 ? 1.977 -2.859 8.197 1.00 98.31 93 LEU A N 1
ATOM 758 C CA . LEU A 1 93 ? 2.000 -1.472 8.667 1.00 98.31 93 LEU A CA 1
ATOM 759 C C . LEU A 1 93 ? 2.293 -1.366 10.169 1.00 98.31 93 LEU A C 1
ATOM 761 O O . LEU A 1 93 ? 2.959 -0.419 10.593 1.00 98.31 93 LEU A O 1
ATOM 765 N N . LEU A 1 94 ? 1.807 -2.318 10.969 1.00 97.44 94 LEU A N 1
ATOM 766 C CA . LEU A 1 94 ? 2.101 -2.409 12.401 1.00 97.44 94 LEU A CA 1
ATOM 767 C C . LEU A 1 94 ? 3.550 -2.843 12.675 1.00 97.44 94 LEU A C 1
ATOM 769 O O . LEU A 1 94 ? 4.086 -2.473 13.714 1.00 97.44 94 LEU A O 1
ATOM 773 N N . ASP A 1 95 ? 4.210 -3.532 11.745 1.00 96.12 95 ASP A N 1
ATOM 774 C CA . ASP A 1 95 ? 5.648 -3.824 11.826 1.00 96.12 95 ASP A CA 1
ATOM 775 C C . ASP A 1 95 ? 6.510 -2.674 11.273 1.00 96.12 95 ASP A C 1
ATOM 777 O O . ASP A 1 95 ? 7.593 -2.389 11.794 1.00 96.12 95 ASP A O 1
ATOM 781 N N . MET A 1 96 ? 6.038 -1.993 10.224 1.00 96.06 96 MET A N 1
ATOM 782 C CA . MET A 1 96 ? 6.692 -0.854 9.576 1.00 96.06 96 MET A CA 1
ATOM 783 C C . MET A 1 96 ? 5.716 0.002 8.750 1.00 96.06 96 MET A C 1
ATOM 785 O O . MET A 1 96 ? 5.096 -0.454 7.791 1.00 96.06 96 MET A O 1
ATOM 789 N N . ASN A 1 97 ? 5.625 1.298 9.053 1.00 98.25 97 ASN A N 1
ATOM 790 C CA . ASN A 1 97 ? 4.669 2.209 8.409 1.00 98.25 97 ASN A CA 1
ATOM 791 C C . ASN A 1 97 ? 5.149 2.731 7.036 1.00 98.25 97 ASN A C 1
ATOM 793 O O . ASN A 1 97 ? 5.365 3.936 6.854 1.00 98.25 97 ASN A O 1
ATOM 797 N N . GLY A 1 98 ? 5.339 1.822 6.081 1.00 97.81 98 GLY A N 1
ATOM 798 C CA . GLY A 1 98 ? 5.902 2.103 4.757 1.00 97.81 98 GLY A CA 1
ATOM 799 C C . GLY A 1 98 ? 7.432 2.090 4.734 1.00 97.81 98 GLY A C 1
ATOM 800 O O . GLY A 1 98 ? 8.082 2.103 5.778 1.00 97.81 98 GLY A O 1
ATOM 801 N N . ASP A 1 99 ? 8.020 2.047 3.540 1.00 95.38 99 ASP A N 1
ATOM 802 C CA . ASP A 1 99 ? 9.477 1.902 3.334 1.00 95.38 99 ASP A CA 1
ATOM 803 C C . ASP A 1 99 ? 10.133 3.051 2.558 1.00 95.38 99 ASP A C 1
ATOM 805 O O . ASP A 1 99 ? 11.317 2.977 2.207 1.00 95.38 99 ASP A O 1
ATOM 809 N N . ASN A 1 100 ? 9.370 4.123 2.323 1.00 89.12 100 ASN A N 1
ATOM 810 C CA . ASN A 1 100 ? 9.759 5.287 1.524 1.00 89.12 100 ASN A CA 1
ATOM 811 C C . ASN A 1 100 ? 10.151 4.947 0.077 1.00 89.12 100 ASN A C 1
ATOM 813 O O . ASN A 1 100 ? 10.859 5.732 -0.558 1.00 89.12 100 ASN A O 1
ATOM 817 N N . TRP A 1 101 ? 9.720 3.791 -0.436 1.00 95.06 101 TRP A N 1
ATOM 818 C CA . TRP A 1 101 ? 10.027 3.360 -1.792 1.00 95.06 101 TRP A CA 1
ATOM 819 C C . TRP A 1 101 ? 8.812 2.764 -2.505 1.00 95.06 101 TRP A C 1
ATOM 821 O O . TRP A 1 101 ? 8.271 3.410 -3.395 1.00 95.06 101 TRP A O 1
ATOM 831 N N . LEU A 1 102 ? 8.373 1.570 -2.102 1.00 97.12 102 LEU A N 1
ATOM 832 C CA . LEU A 1 102 ? 7.222 0.874 -2.675 1.00 97.12 102 LEU A CA 1
ATOM 833 C C . LEU A 1 102 ? 5.993 1.058 -1.791 1.00 97.12 102 LEU A C 1
ATOM 835 O O . LEU A 1 102 ? 4.942 1.462 -2.283 1.00 97.12 102 LEU A O 1
ATOM 839 N N . ILE A 1 103 ? 6.112 0.716 -0.506 1.00 98.25 103 ILE A N 1
ATOM 840 C CA . ILE A 1 103 ? 4.974 0.624 0.407 1.00 98.25 103 ILE A CA 1
ATOM 841 C C . ILE A 1 103 ? 4.673 1.993 0.999 1.00 98.25 103 ILE A C 1
ATOM 843 O O . ILE A 1 103 ? 5.524 2.636 1.623 1.00 98.25 103 ILE A O 1
ATOM 847 N N . PHE A 1 104 ? 3.424 2.413 0.827 1.00 98.56 104 PHE A N 1
ATOM 848 C CA . PHE A 1 104 ? 2.900 3.652 1.372 1.00 98.56 104 PHE A CA 1
ATOM 849 C C . PHE A 1 104 ? 2.748 3.577 2.891 1.00 98.56 104 PHE A C 1
ATOM 851 O O . PHE A 1 104 ? 2.349 2.558 3.454 1.00 98.56 104 PHE A O 1
ATOM 858 N N . SER A 1 105 ? 3.013 4.696 3.561 1.00 98.62 105 SER A N 1
ATOM 859 C CA . SER A 1 105 ? 2.612 4.893 4.951 1.00 98.62 105 SER A CA 1
ATOM 860 C C . SER A 1 105 ? 1.086 4.980 5.079 1.00 98.62 105 SER A C 1
ATOM 862 O O . SER A 1 105 ? 0.372 5.247 4.116 1.00 98.62 105 SER A O 1
ATOM 864 N N . THR A 1 106 ? 0.561 4.832 6.293 1.00 98.75 106 THR A N 1
ATOM 865 C CA . THR A 1 106 ? -0.863 5.054 6.619 1.00 98.75 106 THR A CA 1
ATOM 866 C C . THR A 1 106 ? -1.397 6.415 6.144 1.00 98.75 106 THR A C 1
ATOM 868 O O . THR A 1 106 ? -2.525 6.504 5.650 1.00 98.75 106 THR A O 1
ATOM 871 N N . GLU A 1 107 ? -0.587 7.471 6.240 1.00 98.50 107 GLU A N 1
ATOM 872 C CA . GLU A 1 107 ? -0.916 8.805 5.720 1.00 98.50 107 GLU A CA 1
ATOM 873 C C . GLU A 1 107 ? -1.044 8.776 4.192 1.00 98.50 107 GLU A C 1
ATOM 875 O O . GLU A 1 107 ? -2.102 9.109 3.656 1.00 98.50 107 GLU A O 1
ATOM 880 N N . GLN A 1 108 ? -0.029 8.249 3.501 1.00 98.50 108 GLN A N 1
ATOM 881 C CA . GLN A 1 108 ? -0.021 8.124 2.043 1.00 98.50 108 GLN A CA 1
ATOM 882 C C . GLN A 1 108 ? -1.165 7.239 1.528 1.00 98.50 108 GLN A C 1
ATOM 884 O O . GLN A 1 108 ? -1.827 7.609 0.565 1.00 98.50 108 GLN A O 1
ATOM 889 N N . ILE A 1 109 ? -1.460 6.111 2.184 1.00 98.62 109 ILE A N 1
ATOM 890 C CA . ILE A 1 109 ? -2.595 5.239 1.840 1.00 98.62 109 ILE A CA 1
ATOM 891 C C . ILE A 1 109 ? -3.897 6.041 1.867 1.00 98.62 109 ILE A C 1
ATOM 893 O O . ILE A 1 109 ? -4.695 5.952 0.934 1.00 98.62 109 ILE A O 1
ATOM 897 N N . THR A 1 110 ? -4.114 6.846 2.907 1.00 98.44 110 THR A N 1
ATOM 898 C CA . THR A 1 110 ? -5.328 7.664 3.021 1.00 98.44 110 THR A CA 1
ATOM 899 C C . THR A 1 110 ? -5.391 8.712 1.913 1.00 98.44 110 THR A C 1
ATOM 901 O O . THR A 1 110 ? -6.389 8.799 1.196 1.00 98.44 110 THR A O 1
ATOM 904 N N . GLU A 1 111 ? -4.325 9.494 1.750 1.00 98.38 111 GLU A N 1
ATOM 905 C CA . GLU A 1 111 ? -4.270 10.603 0.796 1.00 98.38 111 GLU A CA 1
ATOM 906 C C . GLU A 1 111 ? -4.405 10.138 -0.653 1.00 98.38 111 GLU A C 1
ATOM 908 O O . GLU A 1 111 ? -5.205 10.695 -1.413 1.00 98.38 111 GLU A O 1
ATOM 913 N N . ILE A 1 112 ? -3.670 9.090 -1.029 1.00 98.06 112 ILE A N 1
ATOM 914 C CA . ILE A 1 112 ? -3.637 8.562 -2.394 1.00 98.06 112 ILE A CA 1
ATOM 915 C C . ILE A 1 112 ? -4.988 7.963 -2.758 1.00 98.06 112 ILE A C 1
ATOM 917 O O . ILE A 1 112 ? -5.544 8.322 -3.793 1.00 98.06 112 ILE A O 1
ATOM 921 N N . ASN A 1 113 ? -5.574 7.122 -1.902 1.00 97.88 113 ASN A N 1
ATOM 922 C CA . ASN A 1 113 ? -6.874 6.521 -2.203 1.00 97.88 113 ASN A CA 1
ATOM 923 C C . ASN A 1 113 ? -7.983 7.581 -2.291 1.00 97.88 113 ASN A C 1
ATOM 925 O O . ASN A 1 113 ? -8.796 7.540 -3.213 1.00 97.88 113 ASN A O 1
ATOM 929 N N . LEU A 1 114 ? -8.022 8.561 -1.381 1.00 97.50 114 LEU A N 1
ATOM 930 C CA . LEU A 1 114 ? -9.025 9.632 -1.440 1.00 97.50 114 LEU A CA 1
ATOM 931 C C . LEU A 1 114 ? -8.857 10.538 -2.663 1.00 97.50 114 LEU A C 1
ATOM 933 O O . LEU A 1 114 ? -9.853 11.059 -3.168 1.00 97.50 114 LEU A O 1
ATOM 937 N N . SER A 1 115 ? -7.624 10.752 -3.119 1.00 97.12 115 SER A N 1
ATOM 938 C CA . SER A 1 115 ? -7.338 11.566 -4.303 1.00 97.12 115 SER A CA 1
ATOM 939 C C . SER A 1 115 ? -7.655 10.806 -5.588 1.00 97.12 115 SER A C 1
ATOM 941 O O . SER A 1 115 ? -8.380 11.327 -6.432 1.00 97.12 115 SER A O 1
ATOM 943 N N . ALA A 1 116 ? -7.215 9.550 -5.701 1.00 96.25 116 ALA A N 1
ATOM 944 C CA . ALA A 1 116 ? -7.461 8.695 -6.861 1.00 96.25 116 ALA A CA 1
ATOM 945 C C . ALA A 1 116 ? -8.962 8.495 -7.126 1.00 96.25 116 ALA A C 1
ATOM 947 O O . ALA A 1 116 ? -9.412 8.592 -8.263 1.00 96.25 116 ALA A O 1
ATOM 948 N N . ARG A 1 117 ? -9.770 8.314 -6.072 1.00 95.19 117 ARG A N 1
ATOM 949 C CA . ARG A 1 117 ? -11.235 8.159 -6.178 1.00 95.19 117 ARG A CA 1
ATOM 950 C C . ARG A 1 117 ? -11.967 9.396 -6.716 1.00 95.19 117 ARG A C 1
ATOM 952 O O . ARG A 1 117 ? -13.144 9.295 -7.044 1.00 95.19 117 ARG A O 1
ATOM 959 N N . LYS A 1 118 ? -11.314 10.562 -6.769 1.00 96.62 118 LYS A N 1
ATOM 960 C CA . LYS A 1 118 ? -11.890 11.812 -7.295 1.00 96.62 118 LYS A CA 1
ATOM 961 C C . LYS A 1 118 ? -11.526 12.076 -8.755 1.00 96.62 118 LYS A C 1
ATOM 963 O O . LYS A 1 118 ? -12.035 13.040 -9.316 1.00 96.62 118 LYS A O 1
ATOM 968 N N . LEU A 1 119 ? -10.633 11.279 -9.340 1.00 95.12 119 LEU A N 1
ATOM 969 C CA . LEU A 1 119 ? -10.236 11.434 -10.734 1.00 95.12 119 LEU A CA 1
ATOM 970 C C . LEU A 1 119 ? -11.395 11.004 -11.637 1.00 95.12 119 LEU A C 1
ATOM 972 O O . LEU A 1 119 ? -11.899 9.890 -11.518 1.00 95.12 119 LEU A O 1
ATOM 976 N N . ASP A 1 120 ? -11.820 11.896 -12.527 1.00 94.25 120 ASP A N 1
ATOM 977 C CA . ASP A 1 120 ? -12.956 11.703 -13.434 1.00 94.25 120 ASP A CA 1
ATOM 978 C C . ASP A 1 120 ? -12.534 11.389 -14.881 1.00 94.25 120 ASP A C 1
ATOM 980 O O . ASP A 1 120 ? -13.369 11.027 -15.708 1.00 94.25 120 ASP A O 1
ATOM 984 N N . CYS A 1 121 ? -11.236 11.481 -15.184 1.00 93.56 121 CYS A N 1
ATOM 985 C CA . CYS A 1 121 ? -10.655 11.165 -16.489 1.00 93.56 121 CYS A CA 1
ATOM 986 C C . CYS A 1 121 ? -10.328 9.674 -16.698 1.00 93.56 121 CYS A C 1
ATOM 988 O O . CYS A 1 121 ? -9.908 9.296 -17.791 1.00 93.56 121 CYS A O 1
ATOM 990 N N . PHE A 1 122 ? -10.538 8.839 -15.680 1.00 94.94 122 PHE A N 1
ATOM 991 C CA . PHE A 1 122 ? -10.247 7.405 -15.678 1.00 94.94 122 PHE A CA 1
ATOM 992 C C . PHE A 1 122 ? -11.512 6.595 -15.382 1.00 94.94 122 PHE A C 1
ATOM 994 O O . PHE A 1 122 ? -12.501 7.125 -14.869 1.00 94.94 122 PHE A O 1
ATOM 1001 N N . MET A 1 123 ? -11.491 5.286 -15.647 1.00 95.19 123 MET A N 1
ATOM 1002 C CA . MET A 1 123 ? -12.494 4.408 -15.042 1.00 95.19 123 MET A CA 1
ATOM 1003 C C . MET A 1 123 ? -12.416 4.500 -13.504 1.00 95.19 123 MET A C 1
ATOM 1005 O O . MET A 1 123 ? -11.344 4.784 -12.960 1.00 95.19 123 MET A O 1
ATOM 1009 N N . PRO A 1 124 ? -13.517 4.230 -12.778 1.00 94.56 124 PRO A N 1
ATOM 1010 C CA . PRO A 1 124 ? -13.538 4.364 -11.325 1.00 94.56 124 PRO A CA 1
ATOM 1011 C C . PRO A 1 124 ? -12.413 3.584 -10.633 1.00 94.56 124 PRO A C 1
ATOM 1013 O O . PRO A 1 124 ? -12.227 2.386 -10.857 1.00 94.56 124 PRO A O 1
ATOM 1016 N N . LEU A 1 125 ? -11.661 4.276 -9.776 1.00 95.38 125 LEU A N 1
ATOM 1017 C CA . LEU A 1 125 ? -10.543 3.709 -9.012 1.00 95.38 125 LEU A CA 1
ATOM 1018 C C . LEU A 1 125 ? -10.943 3.280 -7.594 1.00 95.38 125 LEU A C 1
ATOM 1020 O O . LEU A 1 125 ? -10.131 2.725 -6.864 1.00 95.38 125 LEU A O 1
ATOM 1024 N N . ASP A 1 126 ? -12.205 3.472 -7.208 1.00 93.25 126 ASP A N 1
ATOM 1025 C CA . ASP A 1 126 ? -12.773 2.971 -5.950 1.00 93.25 126 ASP A CA 1
ATOM 1026 C C . ASP A 1 126 ? -12.956 1.440 -5.924 1.00 93.25 126 ASP A C 1
ATOM 1028 O O . ASP A 1 126 ? -13.334 0.880 -4.896 1.00 93.25 126 ASP A O 1
ATOM 1032 N N . CYS A 1 127 ? -12.627 0.761 -7.027 1.00 93.06 127 CYS A N 1
ATOM 1033 C CA . CYS A 1 127 ? -12.490 -0.690 -7.114 1.00 93.06 127 CYS A CA 1
ATOM 1034 C C . CYS A 1 127 ? -11.123 -1.222 -6.643 1.00 93.06 127 CYS A C 1
ATOM 1036 O O . CYS A 1 127 ? -10.942 -2.441 -6.575 1.00 93.06 127 CYS A O 1
ATOM 1038 N N . LEU A 1 128 ? -10.169 -0.341 -6.312 1.00 95.88 128 LEU A N 1
ATOM 1039 C CA . LEU A 1 128 ? -8.848 -0.700 -5.795 1.00 95.88 128 LEU A CA 1
ATOM 1040 C C . LEU A 1 128 ? -8.571 -0.019 -4.445 1.00 95.88 128 LEU A C 1
ATOM 1042 O O . LEU A 1 128 ? -8.936 1.135 -4.216 1.00 95.88 128 LEU A O 1
ATOM 1046 N N . LEU A 1 129 ? -7.907 -0.748 -3.548 1.00 97.25 129 LEU A N 1
ATOM 1047 C CA . LEU A 1 129 ? -7.271 -0.204 -2.348 1.00 97.25 129 LEU A CA 1
ATOM 1048 C C . LEU A 1 129 ? -5.766 -0.139 -2.590 1.00 97.25 129 LEU A C 1
ATOM 1050 O O . LEU A 1 129 ? -5.087 -1.164 -2.506 1.00 97.25 129 LEU A O 1
ATOM 1054 N N . PHE A 1 130 ? -5.255 1.051 -2.888 1.00 98.12 130 PHE A N 1
ATOM 1055 C CA . PHE A 1 130 ? -3.835 1.249 -3.163 1.00 98.12 130 PHE A CA 1
ATOM 1056 C C . PHE A 1 130 ? -3.003 1.220 -1.882 1.00 98.12 130 PHE A C 1
ATOM 1058 O O . PHE A 1 130 ? -3.338 1.897 -0.908 1.00 98.12 130 PHE A O 1
ATOM 1065 N N . PHE A 1 131 ? -1.911 0.459 -1.902 1.00 98.44 131 PHE A N 1
ATOM 1066 C CA . PHE A 1 131 ? -0.977 0.312 -0.782 1.00 98.44 131 PHE A CA 1
ATOM 1067 C C . PHE A 1 131 ? 0.474 0.633 -1.154 1.00 98.44 131 PHE A C 1
ATOM 1069 O O . PHE A 1 131 ? 1.318 0.738 -0.267 1.00 98.44 131 PHE A O 1
ATOM 1076 N N . GLY A 1 132 ? 0.779 0.780 -2.443 1.00 98.31 132 GLY A N 1
ATOM 1077 C CA . GLY A 1 132 ? 2.122 1.113 -2.894 1.00 98.31 132 GLY A CA 1
ATOM 1078 C C . GLY A 1 132 ? 2.153 1.709 -4.291 1.00 98.31 132 GLY A C 1
ATOM 1079 O O . GLY A 1 132 ? 1.136 1.746 -4.984 1.00 98.31 132 GLY A O 1
ATOM 1080 N N . GLY A 1 133 ? 3.321 2.180 -4.711 1.00 97.56 133 GLY A N 1
ATOM 1081 C CA . GLY A 1 133 ? 3.514 2.795 -6.021 1.00 97.56 133 GLY A CA 1
ATOM 1082 C C . GLY A 1 133 ? 4.975 2.849 -6.435 1.00 97.56 133 GLY A C 1
ATOM 1083 O O . GLY A 1 133 ? 5.866 2.712 -5.605 1.00 97.56 133 GLY A O 1
ATOM 1084 N N . ASN A 1 134 ? 5.214 3.064 -7.727 1.00 93.69 134 ASN A N 1
ATOM 1085 C CA . ASN A 1 134 ? 6.566 3.10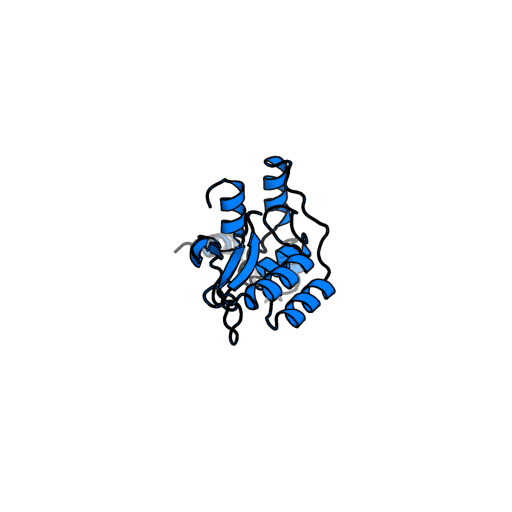3 -8.302 1.00 93.69 134 ASN A CA 1
ATOM 1086 C C . ASN A 1 134 ? 7.178 4.517 -8.378 1.00 93.69 134 ASN A C 1
ATOM 1088 O O . ASN A 1 134 ? 8.253 4.703 -8.941 1.00 93.69 134 ASN A O 1
ATOM 1092 N N . GLY A 1 135 ? 6.484 5.530 -7.847 1.00 90.44 135 GLY A N 1
ATOM 1093 C CA . GLY A 1 135 ? 6.913 6.932 -7.893 1.00 90.44 135 GLY A CA 1
ATOM 1094 C C . GLY A 1 135 ? 6.668 7.645 -9.229 1.00 90.44 135 GLY A C 1
ATOM 1095 O O . GLY A 1 135 ? 6.892 8.851 -9.308 1.00 90.44 135 GLY A O 1
ATOM 1096 N N . CYS A 1 136 ? 6.165 6.944 -10.249 1.00 91.00 136 CYS A N 1
ATOM 1097 C CA . CYS A 1 136 ? 5.850 7.511 -11.564 1.00 91.00 136 CYS A CA 1
ATOM 1098 C C . CYS A 1 136 ? 4.353 7.748 -11.792 1.00 91.00 136 CYS A C 1
ATOM 1100 O O . CYS A 1 136 ? 3.994 8.302 -12.821 1.00 91.00 136 CYS A O 1
ATOM 1102 N N . GLY A 1 137 ? 3.498 7.380 -10.835 1.00 91.19 137 GLY A N 1
ATOM 1103 C CA . GLY A 1 137 ? 2.042 7.528 -10.933 1.00 91.19 137 GLY A CA 1
ATOM 1104 C C . GLY A 1 137 ? 1.293 6.199 -10.951 1.00 91.19 137 GLY A C 1
ATOM 1105 O O . GLY A 1 137 ? 0.087 6.197 -10.724 1.00 91.19 137 GLY A O 1
ATOM 1106 N N . ASP A 1 138 ? 1.999 5.078 -11.124 1.00 97.25 138 ASP A N 1
ATOM 1107 C CA . ASP A 1 138 ? 1.377 3.758 -11.069 1.00 97.25 138 ASP A CA 1
ATOM 1108 C C . ASP A 1 138 ? 1.251 3.283 -9.629 1.00 97.25 138 ASP A C 1
ATOM 1110 O O . ASP A 1 138 ? 2.187 3.397 -8.823 1.00 97.25 138 ASP A O 1
ATOM 1114 N N . TYR A 1 139 ? 0.091 2.710 -9.321 1.00 98.44 139 TYR A N 1
ATOM 1115 C CA . TYR A 1 139 ? -0.244 2.272 -7.974 1.00 98.44 139 TYR A CA 1
ATOM 1116 C C . TYR A 1 139 ? -0.602 0.795 -7.924 1.00 98.44 139 TYR A C 1
ATOM 1118 O O . TYR A 1 139 ? -1.348 0.287 -8.756 1.00 98.44 139 TYR A O 1
ATOM 1126 N N . TYR A 1 140 ? -0.110 0.118 -6.893 1.00 98.62 140 TYR A N 1
ATOM 1127 C CA . TYR A 1 140 ? -0.395 -1.274 -6.581 1.00 98.62 140 TYR A CA 1
ATOM 1128 C C . TYR A 1 140 ? -1.488 -1.347 -5.523 1.00 98.62 140 TYR A C 1
ATOM 1130 O O . TYR A 1 140 ? -1.447 -0.621 -4.525 1.00 98.62 140 TYR A O 1
ATOM 1138 N N . GLY A 1 141 ? -2.476 -2.211 -5.733 1.00 98.00 141 GLY A N 1
ATOM 1139 C CA . GLY A 1 141 ? -3.619 -2.306 -4.842 1.00 98.00 141 GLY A CA 1
ATOM 1140 C C . GLY A 1 141 ? -4.374 -3.623 -4.897 1.00 98.00 141 GLY A C 1
ATOM 1141 O O . GLY A 1 141 ? -4.262 -4.402 -5.846 1.00 98.00 141 GLY A O 1
ATOM 1142 N N . TYR A 1 142 ? -5.174 -3.839 -3.857 1.00 97.69 142 TYR A N 1
ATOM 1143 C CA . TYR A 1 142 ? -6.103 -4.962 -3.767 1.00 97.69 142 TYR A CA 1
ATOM 1144 C C . TYR A 1 142 ? -7.401 -4.648 -4.505 1.00 97.69 142 TYR A C 1
ATOM 1146 O O . TYR A 1 142 ? -7.898 -3.525 -4.381 1.00 97.69 142 TYR A O 1
ATOM 1154 N N . PRO A 1 143 ? -8.020 -5.623 -5.189 1.00 95.44 143 PRO A N 1
ATOM 1155 C CA . PRO A 1 143 ? -9.376 -5.475 -5.684 1.00 95.44 143 PRO A CA 1
ATOM 1156 C C . PRO A 1 143 ? -10.349 -5.425 -4.503 1.00 95.44 143 PRO A C 1
ATOM 1158 O O . PRO A 1 143 ? -10.437 -6.369 -3.712 1.00 95.44 143 PRO A O 1
ATOM 1161 N N . ILE A 1 144 ? -11.118 -4.341 -4.410 1.00 92.56 144 ILE A N 1
ATOM 1162 C CA . ILE A 1 144 ? -12.133 -4.140 -3.373 1.00 92.56 144 ILE A CA 1
ATOM 1163 C C . ILE A 1 144 ? -13.532 -3.976 -3.970 1.00 92.56 144 ILE A C 1
ATOM 1165 O O . ILE A 1 144 ? -13.702 -3.635 -5.141 1.00 92.56 144 ILE A O 1
ATOM 1169 N N . THR A 1 145 ? -14.554 -4.206 -3.151 1.00 84.12 145 THR A N 1
ATOM 1170 C CA . THR A 1 145 ? -15.908 -3.693 -3.394 1.00 84.12 145 THR A CA 1
ATOM 1171 C C . THR A 1 145 ? -16.358 -2.848 -2.211 1.00 84.12 145 THR A C 1
ATOM 1173 O O . THR A 1 145 ? -15.879 -3.022 -1.088 1.00 84.12 145 THR A O 1
ATOM 1176 N N . SER A 1 146 ? -17.305 -1.944 -2.449 1.00 72.25 146 SER A N 1
ATOM 1177 C CA . SER A 1 146 ? -17.885 -1.115 -1.390 1.00 72.25 146 SER A CA 1
ATOM 1178 C C . SER A 1 146 ? -18.703 -1.919 -0.371 1.00 72.25 146 SER A C 1
ATOM 1180 O O . SER A 1 146 ? -18.936 -1.425 0.729 1.00 72.25 146 SER A O 1
ATOM 1182 N N . GLN A 1 147 ? -19.121 -3.145 -0.706 1.00 70.62 147 GLN A N 1
ATOM 1183 C CA . GLN A 1 147 ? -19.894 -4.031 0.169 1.00 70.62 147 GLN A CA 1
ATOM 1184 C C . GLN A 1 147 ? -19.017 -5.021 0.946 1.00 70.62 147 GLN A C 1
ATOM 1186 O O . GLN A 1 147 ? -19.193 -5.167 2.153 1.00 70.62 147 GLN A O 1
ATOM 1191 N N . ASP A 1 148 ? -18.076 -5.681 0.266 1.00 69.06 148 ASP A N 1
ATOM 1192 C CA . ASP A 1 148 ? -17.347 -6.838 0.807 1.00 69.06 148 ASP A CA 1
ATOM 1193 C C . ASP A 1 148 ? -15.920 -6.496 1.273 1.00 69.06 148 ASP A C 1
ATOM 1195 O O . ASP A 1 148 ? -15.253 -7.325 1.890 1.00 69.06 148 ASP A O 1
ATOM 1199 N N . GLY A 1 149 ? -15.424 -5.286 0.988 1.00 80.19 149 GLY A N 1
ATOM 1200 C CA . GLY A 1 149 ? -14.013 -4.955 1.186 1.00 80.19 149 GLY A CA 1
ATOM 1201 C C . GLY A 1 149 ? -13.127 -5.706 0.188 1.00 80.19 149 GLY A C 1
ATOM 1202 O O . GLY A 1 149 ? -13.479 -5.812 -0.989 1.00 80.19 149 GLY A O 1
ATOM 1203 N N . VAL A 1 150 ? -11.967 -6.193 0.635 1.00 82.06 150 VAL A N 1
ATOM 1204 C CA . VAL A 1 150 ? -11.009 -6.932 -0.208 1.00 82.06 150 VAL A CA 1
ATOM 1205 C C . VAL A 1 150 ? -11.616 -8.240 -0.703 1.00 82.06 150 VAL A C 1
ATOM 1207 O O . VAL A 1 150 ? -12.096 -9.054 0.080 1.00 82.06 150 VAL A O 1
ATOM 1210 N N . ARG A 1 151 ? -11.592 -8.441 -2.025 1.00 78.81 151 ARG A N 1
ATOM 1211 C CA . ARG A 1 151 ? -12.219 -9.602 -2.676 1.00 78.81 151 ARG A CA 1
ATOM 1212 C C . ARG A 1 151 ? -11.359 -10.858 -2.621 1.00 78.81 151 ARG A C 1
ATOM 1214 O O . ARG A 1 151 ? -11.892 -11.962 -2.575 1.00 78.81 151 ARG A O 1
ATOM 1221 N N . ASN A 1 152 ? -10.053 -10.680 -2.768 1.00 87.38 152 ASN A N 1
ATOM 1222 C CA . ASN A 1 152 ? -9.028 -11.715 -2.735 1.00 87.38 152 ASN A CA 1
ATOM 1223 C C . ASN A 1 152 ? -7.657 -11.054 -2.552 1.00 87.38 152 ASN A C 1
ATOM 1225 O O . ASN A 1 152 ? -7.542 -9.832 -2.651 1.00 87.38 152 ASN A O 1
ATOM 1229 N N . ASP A 1 153 ? -6.636 -11.880 -2.353 1.00 92.06 153 ASP A N 1
ATOM 1230 C CA . ASP A 1 153 ? -5.290 -11.409 -2.032 1.00 92.06 153 ASP A CA 1
ATOM 1231 C C . ASP A 1 153 ? -4.514 -10.910 -3.264 1.00 92.06 153 ASP A C 1
ATOM 1233 O O . ASP A 1 153 ? -3.444 -10.334 -3.114 1.00 92.06 153 ASP A O 1
ATOM 1237 N N . ASN A 1 154 ? -5.030 -11.069 -4.492 1.00 96.25 154 ASN A N 1
ATOM 1238 C CA . ASN A 1 154 ? -4.282 -10.657 -5.681 1.00 96.25 154 ASN A CA 1
ATOM 1239 C C . ASN A 1 154 ? -3.983 -9.157 -5.671 1.00 96.25 154 ASN A C 1
ATOM 1241 O O . ASN A 1 154 ? -4.832 -8.329 -5.342 1.00 96.25 154 ASN A O 1
ATOM 1245 N N . VAL A 1 155 ? -2.801 -8.814 -6.167 1.00 98.19 155 VAL A N 1
ATOM 1246 C CA . VAL A 1 155 ? -2.351 -7.436 -6.325 1.00 98.19 155 VAL A CA 1
ATOM 1247 C C . VAL A 1 155 ? -2.411 -7.050 -7.795 1.00 98.19 155 VAL A C 1
ATOM 1249 O O . VAL A 1 155 ? -1.849 -7.727 -8.665 1.00 98.19 155 VAL A O 1
ATOM 1252 N N . PHE A 1 156 ? -3.070 -5.926 -8.057 1.00 98.31 156 PHE A N 1
ATOM 1253 C CA . PHE A 1 156 ? -3.139 -5.293 -9.366 1.00 98.31 156 PHE A CA 1
ATOM 1254 C C . PHE A 1 156 ? -2.362 -3.983 -9.358 1.00 98.31 156 PHE A C 1
ATOM 1256 O O . PHE A 1 156 ? -2.371 -3.261 -8.366 1.00 98.31 156 PHE A O 1
ATOM 1263 N N . MET A 1 157 ? -1.735 -3.663 -10.484 1.00 98.31 157 MET A N 1
ATOM 1264 C CA . MET A 1 157 ? -1.190 -2.343 -10.767 1.00 98.31 157 MET A CA 1
ATOM 1265 C C . MET A 1 157 ? -2.192 -1.563 -11.617 1.00 98.31 157 MET A C 1
ATOM 1267 O O . MET A 1 157 ? -2.673 -2.076 -12.631 1.00 98.31 157 MET A O 1
ATOM 1271 N N . TRP A 1 158 ? -2.491 -0.336 -11.213 1.00 98.25 158 TRP A N 1
ATOM 1272 C CA . TRP A 1 158 ? -3.103 0.664 -12.073 1.00 98.25 158 TRP A CA 1
ATOM 1273 C C . TRP A 1 158 ? -2.001 1.426 -12.810 1.00 98.25 158 TRP A C 1
ATOM 1275 O O . TRP A 1 158 ? -1.166 2.061 -12.172 1.00 98.25 158 TRP A O 1
ATOM 1285 N N . ASP A 1 159 ? -2.006 1.306 -14.134 1.00 96.81 159 ASP A N 1
ATOM 1286 C CA . ASP A 1 159 ? -1.159 2.049 -15.069 1.00 96.81 159 ASP A CA 1
ATOM 1287 C C . ASP A 1 159 ? -1.865 3.362 -15.409 1.00 96.81 159 ASP A C 1
ATOM 1289 O O . ASP A 1 159 ? -2.929 3.359 -16.042 1.00 96.81 159 ASP A O 1
ATOM 1293 N N . HIS A 1 160 ? -1.290 4.471 -14.953 1.00 95.12 160 HIS A N 1
ATOM 1294 C CA . HIS A 1 160 ? -1.916 5.784 -15.069 1.00 95.12 160 HIS A CA 1
ATOM 1295 C C . HIS A 1 160 ? -1.842 6.373 -16.488 1.00 95.12 160 HIS A C 1
ATOM 1297 O O . HIS A 1 160 ? -2.595 7.299 -16.796 1.00 95.12 160 HIS A O 1
ATOM 1303 N N . GLU A 1 161 ? -0.962 5.859 -17.356 1.00 95.69 161 GLU A N 1
ATOM 1304 C CA . GLU A 1 161 ? -0.796 6.364 -18.723 1.00 95.69 161 GLU A CA 1
ATOM 1305 C C . GLU A 1 161 ? -1.907 5.850 -19.644 1.00 95.69 161 GLU A C 1
ATOM 1307 O O . GLU A 1 161 ? -2.429 6.595 -20.477 1.00 95.69 161 GLU A O 1
ATOM 1312 N N . TYR A 1 162 ? -2.286 4.581 -19.479 1.00 96.25 162 TYR A N 1
ATOM 1313 C CA . TYR A 1 162 ? -3.250 3.900 -20.352 1.00 96.25 162 TYR A CA 1
ATOM 1314 C C . TYR A 1 162 ? -4.534 3.461 -19.639 1.00 96.25 162 TYR A C 1
ATOM 1316 O O . TYR A 1 162 ? -5.394 2.836 -20.258 1.00 96.25 162 TYR A O 1
ATOM 1324 N N . ASP A 1 163 ? -4.672 3.782 -18.351 1.00 96.94 163 ASP A N 1
ATOM 1325 C CA . ASP A 1 163 ? -5.793 3.393 -17.492 1.00 96.94 163 ASP A CA 1
ATOM 1326 C C . ASP A 1 163 ? -6.009 1.866 -17.412 1.00 96.94 163 ASP A C 1
ATOM 1328 O O . ASP A 1 163 ? -7.128 1.358 -17.290 1.00 96.94 163 ASP A O 1
ATOM 1332 N N . ASN A 1 164 ? -4.924 1.090 -17.473 1.00 96.88 164 ASN A N 1
ATOM 1333 C CA . ASN A 1 164 ? -4.995 -0.367 -17.375 1.00 96.88 164 ASN A CA 1
ATOM 1334 C C . ASN A 1 164 ? -4.983 -0.828 -15.913 1.00 96.88 164 ASN A C 1
ATOM 1336 O O . ASN A 1 164 ? -4.343 -0.224 -15.058 1.00 96.88 164 ASN A O 1
ATOM 1340 N N . ARG A 1 165 ? -5.659 -1.948 -15.624 1.00 96.88 165 ARG A N 1
ATOM 1341 C CA . ARG A 1 165 ? -5.541 -2.673 -14.348 1.00 96.88 165 ARG A CA 1
ATOM 1342 C C . ARG A 1 165 ? -4.924 -4.033 -14.632 1.00 96.88 165 ARG A C 1
ATOM 1344 O O . ARG A 1 165 ? -5.573 -4.903 -15.210 1.00 96.88 165 ARG A O 1
ATOM 1351 N N . ILE A 1 166 ? -3.663 -4.200 -14.262 1.00 97.75 166 ILE A N 1
ATOM 1352 C CA . ILE A 1 166 ? -2.833 -5.341 -14.656 1.00 97.75 166 ILE A CA 1
ATOM 1353 C C . ILE A 1 166 ? -2.552 -6.187 -13.420 1.00 97.75 166 ILE A C 1
ATOM 1355 O O . ILE A 1 166 ? -2.068 -5.673 -12.417 1.00 97.75 166 ILE A O 1
ATOM 1359 N N . TRP A 1 167 ? -2.841 -7.486 -13.476 1.00 98.00 167 TRP A N 1
ATOM 1360 C CA . TRP A 1 167 ? -2.463 -8.409 -12.404 1.00 98.00 167 TRP A CA 1
ATOM 1361 C C . TRP A 1 167 ? -0.935 -8.525 -12.310 1.00 98.00 167 TRP A C 1
ATOM 1363 O O . TRP A 1 167 ? -0.271 -8.698 -13.333 1.00 98.00 167 TRP A O 1
ATOM 1373 N N . LYS A 1 168 ? -0.379 -8.442 -11.096 1.00 98.25 168 LYS A N 1
ATOM 1374 C CA . LYS A 1 168 ? 1.076 -8.496 -10.855 1.00 98.25 168 LYS A CA 1
ATOM 1375 C C . LYS A 1 168 ? 1.491 -9.591 -9.870 1.00 98.25 168 LYS A C 1
ATOM 1377 O O . LYS A 1 168 ? 2.554 -10.195 -10.032 1.00 98.25 168 LYS A O 1
ATOM 1382 N N . ALA A 1 169 ? 0.666 -9.881 -8.866 1.00 98.31 169 ALA A N 1
ATOM 1383 C CA . ALA A 1 169 ? 1.025 -10.847 -7.832 1.00 98.31 169 ALA A CA 1
ATOM 1384 C C . ALA A 1 169 ? -0.186 -11.521 -7.182 1.00 98.31 169 ALA A C 1
ATOM 1386 O O . ALA A 1 169 ? -1.308 -11.019 -7.248 1.00 98.31 169 ALA A O 1
ATOM 1387 N N . ASN A 1 170 ? 0.064 -12.663 -6.539 1.00 96.75 170 ASN A N 1
ATOM 1388 C CA . ASN A 1 170 ? -0.970 -13.452 -5.863 1.00 96.75 170 ASN A CA 1
ATOM 1389 C C . ASN A 1 170 ? -1.341 -12.918 -4.471 1.00 96.75 170 ASN A C 1
ATOM 1391 O O . ASN A 1 170 ? -2.417 -13.238 -3.979 1.00 96.75 170 ASN A O 1
ATOM 1395 N N . ASN A 1 171 ? -0.433 -12.176 -3.831 1.00 96.38 171 ASN A N 1
ATOM 1396 C CA . ASN A 1 171 ? -0.571 -11.586 -2.497 1.00 96.38 171 ASN A CA 1
ATOM 1397 C C . ASN A 1 171 ? 0.460 -10.463 -2.286 1.00 96.38 171 ASN A C 1
ATOM 1399 O O . ASN A 1 171 ? 1.303 -10.217 -3.157 1.00 96.38 171 ASN A O 1
ATOM 1403 N N . LEU A 1 172 ? 0.390 -9.785 -1.135 1.00 97.38 172 LEU A N 1
ATOM 1404 C CA . LEU A 1 172 ? 1.291 -8.689 -0.769 1.00 97.38 172 LEU A CA 1
ATOM 1405 C C . LEU A 1 172 ? 2.766 -9.094 -0.763 1.00 97.38 172 LEU A C 1
ATOM 1407 O O . LEU A 1 172 ? 3.618 -8.355 -1.249 1.00 97.38 172 LEU A O 1
ATOM 1411 N N . GLU A 1 173 ? 3.068 -10.274 -0.226 1.00 96.25 173 GLU A N 1
ATOM 1412 C CA . GLU A 1 173 ? 4.435 -10.787 -0.132 1.00 96.25 173 GLU A CA 1
ATOM 1413 C C . GLU A 1 173 ? 5.049 -11.006 -1.513 1.00 96.25 173 GLU A C 1
ATOM 1415 O O . GLU A 1 173 ? 6.165 -10.562 -1.780 1.00 96.25 173 GLU A O 1
ATOM 1420 N N . ASP A 1 174 ? 4.299 -11.673 -2.393 1.00 97.56 174 ASP A N 1
ATOM 1421 C CA . ASP A 1 174 ? 4.675 -11.931 -3.779 1.00 97.56 174 ASP A CA 1
ATOM 1422 C C . ASP A 1 174 ? 4.890 -10.604 -4.519 1.00 97.56 174 ASP A C 1
ATOM 1424 O O . ASP A 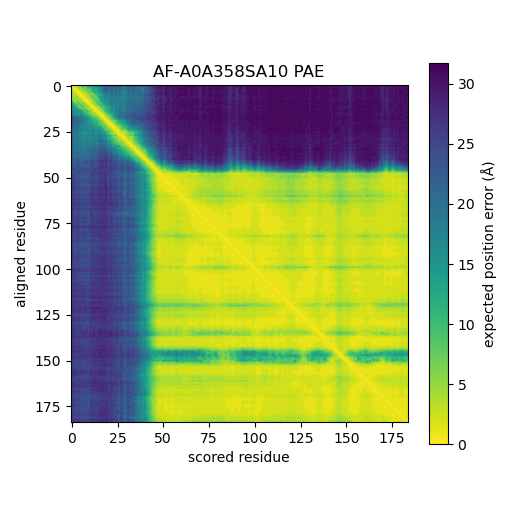1 174 ? 5.883 -10.456 -5.225 1.00 97.56 174 ASP A O 1
ATOM 1428 N N . ALA A 1 175 ? 4.035 -9.599 -4.290 1.00 98.06 175 ALA A N 1
ATOM 1429 C CA . ALA A 1 175 ? 4.209 -8.266 -4.866 1.00 98.06 175 ALA A CA 1
ATOM 1430 C C . ALA A 1 175 ? 5.506 -7.591 -4.396 1.00 98.06 175 ALA A C 1
ATOM 1432 O O . ALA A 1 175 ? 6.288 -7.132 -5.225 1.00 98.06 175 ALA A O 1
ATOM 1433 N N . ILE A 1 176 ? 5.763 -7.561 -3.086 1.00 97.56 176 ILE A N 1
ATOM 1434 C CA . ILE A 1 176 ? 6.969 -6.948 -2.509 1.00 97.56 176 ILE A CA 1
ATOM 1435 C C . ILE A 1 176 ? 8.230 -7.638 -3.039 1.00 97.56 176 ILE A C 1
ATOM 1437 O O . ILE A 1 176 ? 9.160 -6.971 -3.493 1.00 97.56 176 ILE A O 1
ATOM 1441 N N . LYS A 1 177 ? 8.260 -8.976 -3.015 1.00 96.25 177 LYS A N 1
ATOM 1442 C CA . LYS A 1 177 ? 9.401 -9.763 -3.500 1.00 96.25 177 LYS A CA 1
ATOM 1443 C C . LYS A 1 177 ? 9.662 -9.521 -4.980 1.00 96.25 177 LYS A C 1
ATOM 1445 O O . LYS A 1 177 ? 10.798 -9.236 -5.345 1.00 96.25 177 LYS A O 1
ATOM 1450 N N . LYS A 1 178 ? 8.623 -9.595 -5.813 1.00 97.75 178 LYS A N 1
ATOM 1451 C CA . LYS A 1 178 ? 8.739 -9.338 -7.250 1.00 97.75 178 LYS A CA 1
ATOM 1452 C C . LYS A 1 178 ? 9.230 -7.927 -7.535 1.00 97.75 178 LYS A C 1
ATOM 1454 O O . LYS A 1 178 ? 10.132 -7.766 -8.345 1.00 97.75 178 LYS A O 1
ATOM 1459 N N . TYR A 1 179 ? 8.682 -6.923 -6.853 1.00 97.38 179 TYR A N 1
ATOM 1460 C CA . TYR A 1 179 ? 9.056 -5.531 -7.084 1.00 97.38 179 TYR A CA 1
ATOM 1461 C C . TYR A 1 179 ? 10.541 -5.293 -6.794 1.00 97.38 179 TYR A C 1
ATOM 1463 O O . TYR A 1 179 ? 11.252 -4.734 -7.619 1.00 97.38 179 TYR A O 1
ATOM 1471 N N . TYR A 1 180 ? 11.043 -5.772 -5.652 1.00 96.19 180 TYR A N 1
ATOM 1472 C CA . TYR A 1 180 ? 12.454 -5.587 -5.296 1.00 96.19 180 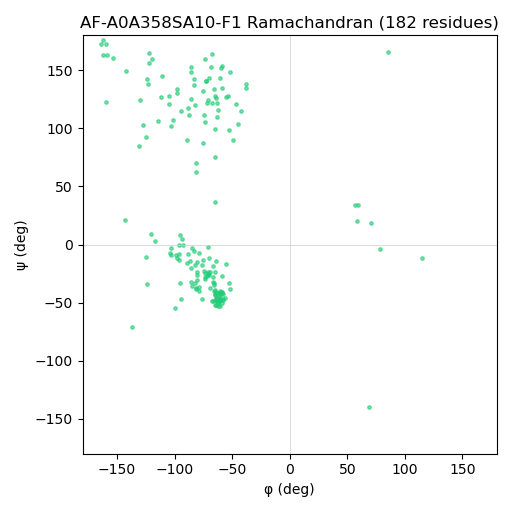TYR A CA 1
ATOM 1473 C C . TYR A 1 180 ? 13.430 -6.493 -6.059 1.00 96.19 180 TYR A C 1
ATOM 1475 O O . TYR A 1 180 ? 14.632 -6.232 -6.047 1.00 96.19 180 TYR A O 1
ATOM 1483 N N . ASN A 1 181 ? 12.930 -7.519 -6.750 1.00 95.56 181 ASN A N 1
ATOM 1484 C CA . ASN A 1 181 ? 13.704 -8.336 -7.685 1.00 95.56 181 ASN A CA 1
ATOM 1485 C C . ASN A 1 181 ? 13.573 -7.868 -9.150 1.00 95.56 181 ASN A C 1
ATOM 1487 O O . ASN A 1 181 ? 14.040 -8.576 -10.041 1.00 95.56 181 ASN A O 1
ATOM 1491 N N . ASP A 1 182 ? 12.947 -6.712 -9.408 1.00 95.00 182 ASP A N 1
ATOM 1492 C CA . ASP A 1 182 ? 12.695 -6.169 -10.752 1.00 95.00 182 ASP A CA 1
ATOM 1493 C C . ASP A 1 182 ? 11.847 -7.103 -11.654 1.00 95.00 182 ASP A C 1
ATOM 1495 O O . ASP A 1 182 ? 12.031 -7.176 -12.871 1.00 95.00 182 ASP A O 1
ATOM 1499 N N . GLU A 1 183 ? 10.909 -7.846 -11.060 1.00 96.31 183 GLU A N 1
ATOM 1500 C CA . GLU A 1 183 ? 10.028 -8.796 -11.758 1.00 96.31 183 GLU A CA 1
ATOM 1501 C C . GLU A 1 183 ? 8.650 -8.205 -12.123 1.00 96.31 183 GLU A C 1
ATOM 1503 O O . GLU A 1 183 ? 7.920 -8.820 -12.911 1.00 96.31 183 GLU A O 1
ATOM 1508 N N . ILE A 1 184 ? 8.270 -7.042 -11.568 1.00 93.81 184 ILE A N 1
ATOM 1509 C CA . ILE A 1 184 ? 6.995 -6.346 -11.850 1.00 93.81 184 ILE A CA 1
ATOM 1510 C C . ILE A 1 184 ? 7.124 -4.840 -11.992 1.00 93.81 184 ILE A C 1
ATOM 1512 O O . ILE A 1 184 ? 8.038 -4.251 -11.385 1.00 93.81 184 ILE A O 1
#

Nearest PDB structures (foldseek):
  6qbp-assembly1_B  TM=7.874E-01  e=6.084E-07  Saccharomyces cerevisiae
  6qbr-assembly1_A  TM=7.927E-01  e=1.250E-06  Saccharomyces cerevisiae
  6qbn-assembly1_B  TM=7.891E-01  e=1.425E-06  Saccharomyces cerevisiae S288C
  6qbo-assembly1_A  TM=7.777E-01  e=2.405E-06  Saccharomyces cerevisiae
  6qbo-assembly1_B  TM=7.800E-01  e=4.627E-06  Saccharomyces cerevisiae

Secondary structure (DSSP, 8-state):
--SSSHHHHHHHHHTT---------TTHHHHH--------S-------HHHHHHHHHHH-TT--PPP---HHHHHHHHHHHTSPPPHHHHHHHHH-S--SSSBPPHHHHHHHHHHHTT-SSSS-STTEEEEEE-SSS-EEEEEEETTTEE--S-EEEEETTTTEEEEEESSHHHHHHHHHTT--

Foldseek 3Di:
DPPPPVVVVVVVVPPPDPDDPDPDDPPVVVVVDPDPPPPPPDDPPPDPVVVVVVVLCVVDVQFAFAQADDPVLQVVLCVLLVHHDDPVLNSNNRRGQGGVAFFHGSVCQNVVQVVQQPDPVADGPNQWRFGTDHVPPKTKTAGQDSPPGGPAAWIWIQDPVVRDTHTDARHPSRNVVCVSVVND

pLDDT: mean 80.87, std 24.31, range [33.66, 98.75]

Mean predicted aligned error: 12.31 Å

Sequence (184 aa):
MLICLLAIMVNEKLINDNREIKQFDKFEFIEQCKCKVIDIKGDSYMMDWHVIYRELTSKHNYIKPNPPATEKQISDVEKSLGCKLPNDLKELLLDMNGDNWLIFSTEQITEINLSARKLDCFMPLDCLLFFGGNGCGDYYGYPITSQDGVRNDNVFMWDHEYDNRIWKANNLEDAIKKYYNDEI